Protein AF-0000000086682637 (afdb_homodimer)

Foldseek 3Di:
DPQPLVNVVVVLPPLLNLVLVVVCLVPVVDDLCNSCVVSVHDSVVSVVSVVVCCVSCVDVDDDDDDQVVVVLFPWKKKKFWAFDPPLLVVLVVLLVVDPQWPDWDQDDDRTGIITMGTHNDPVVVVVSVVSRVVGTDMDMDIDPDDPDPDGDDGPDRPPD/DPCPLVNVVVVLPDLLNLVLVVVCLVPVPDDLCNSCVVSVHHSVVSVVSVVVCCVSCVDVDDDDDDQVVVVLFPWKKKKFWAFDPPLLVVLVVLLVVDPQWPDWDQDDDRTGIITMGTHNDPVVVVVSVVSRVVGTDMDMDIDPDDPDDDGDDRPDRPPD

Solvent-accessible surface area (backbone atoms only — not comparable to full-atom values): 17143 Å² total; per-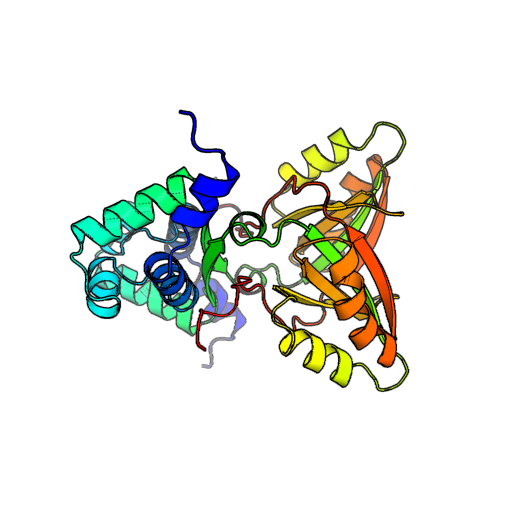residue (Å²): 133,80,68,48,72,64,57,52,45,54,63,60,56,35,72,65,49,47,47,51,49,52,54,30,59,74,34,53,76,64,48,60,62,60,51,10,63,74,72,72,50,51,44,69,57,46,51,51,50,52,50,50,35,39,74,70,45,34,38,71,47,61,37,46,38,60,37,41,47,66,71,56,24,64,34,41,30,44,33,36,31,33,55,40,93,89,23,58,64,57,53,48,52,50,47,61,68,37,68,44,41,26,26,29,32,32,31,43,71,89,39,41,30,42,30,34,37,44,25,63,40,75,74,54,44,51,63,58,47,53,63,49,50,75,40,24,50,75,49,73,21,42,56,74,47,55,78,28,60,82,48,75,61,68,73,79,58,88,88,110,134,80,69,49,72,65,59,50,46,53,64,60,56,34,72,65,47,47,49,50,50,52,54,31,59,75,35,55,75,63,48,60,61,60,51,10,63,74,70,72,50,51,45,71,58,46,50,51,51,51,51,50,36,39,74,70,45,35,38,72,47,62,38,46,38,61,37,42,46,65,69,56,24,64,35,39,29,43,32,37,33,33,55,41,92,91,23,60,66,56,51,48,51,49,49,60,68,37,69,46,41,29,26,29,31,33,31,44,74,88,36,40,30,45,30,35,36,46,26,64,42,76,74,56,43,52,63,59,47,55,63,51,49,75,40,23,50,74,50,75,22,42,55,75,47,57,78,28,60,83,48,75,61,69,71,80,58,89,90,110

Radius of gyration: 20.98 Å; Cα contacts (8 Å, |Δi|>4): 549; chains: 2; bounding box: 58×55×51 Å

InterPro domains:
  IPR000485 AsnC-type HTH domain [PR00033] (13-29)
  IPR000485 AsnC-type HTH domain [PR00033] (29-40)
  IPR000485 AsnC-type HTH domain [PR00033] (40-59)
  IPR000485 AsnC-type HTH domain [PS50956] (13-74)
  IPR001845 HTH ArsR-type DNA-binding domain [SM00418] (11-97)
  IPR011008 Dimeric alpha-beta barrel [SSF54909] (74-148)
  IPR011991 ArsR-like helix-turn-helix domain [cd00090] (12-63)
  IPR019885 Transcription regulator HTH, AsnC-type, conserved site [PS00519] (31-57)
  IPR019887 Transcription regulator AsnC/Lrp, ligand binding domain [PF01037] (77-151)
  IPR019888 Transcription regulator AsnC-like [SM00344] (13-119)
  IPR036388 Winged helix-like DNA-binding domain superfamily [G3DSA:1.10.10.10] (14-63)
  IPR036390 Winged helix DNA-binding domain superfamily [SSF46785] (12-72)

Sequence (320 aa):
MTTSPARFRSDLLDDTNRRILALLAADPRLPVTALARRVGMSAPAVRDRLTRLEEAGVIRGYRLDIDPAALGLPVAAWVRVRPGPGQLGRVAELAAARPEVSECHRISGEDCFLLKVHVAEIAALEGVLDEFLRFGQTVSSFVVSTPVPPRPVLPPLPGAMTTSPARFRSDLLDDTNRRILALLAADPRLPVTALARRVGMSAPAVRDRLTRLEEAGVIRGYRLDIDPAALGLPVAAWVRVRPGPGQLGRVAELAAARPEVSECHRISGEDCFLLKVHVAEIAALEGVLDEFLRFGQTVSSFVVSTPVPPRPVLPPLPGA

Structure (mmCIF, N/CA/C/O backbone):
data_AF-0000000086682637-model_v1
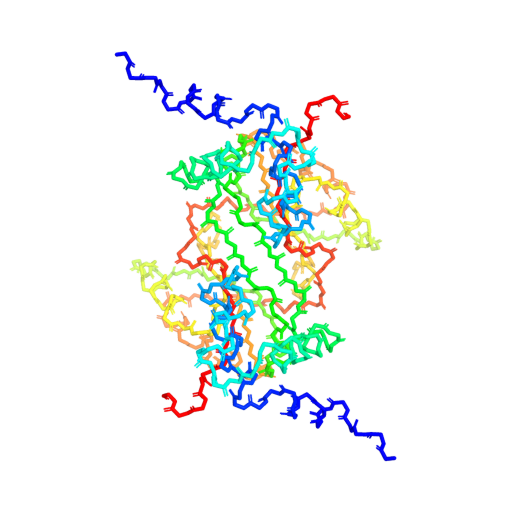#
loop_
_entity.id
_entity.type
_entity.pdbx_description
1 polymer 'AsnC family transcriptional regulator'
#
loop_
_atom_site.group_PDB
_atom_site.id
_atom_site.type_symbol
_atom_site.label_atom_id
_atom_site.label_alt_id
_atom_site.label_comp_id
_atom_site.label_asym_id
_atom_site.label_entity_id
_atom_site.label_seq_id
_atom_site.pdbx_PDB_ins_code
_atom_site.Cartn_x
_atom_site.Cartn_y
_atom_site.Cartn_z
_atom_site.occupancy
_atom_site.B_iso_or_equiv
_atom_site.auth_seq_id
_atom_site.auth_comp_id
_atom_site.auth_asym_id
_atom_site.auth_atom_id
_atom_site.pdbx_PDB_model_num
ATOM 1 N N . MET A 1 1 ? -28.828 -0.748 25.031 1 35 1 MET A N 1
ATOM 2 C CA . MET A 1 1 ? -29.156 -0.996 23.625 1 35 1 MET A CA 1
ATOM 3 C C . MET A 1 1 ? -27.891 -0.976 22.766 1 35 1 MET A C 1
ATOM 5 O O . MET A 1 1 ? -27.375 0.094 22.438 1 35 1 MET A O 1
ATOM 9 N N . THR A 1 2 ? -26.984 -1.881 22.781 1 38.16 2 THR A N 1
ATOM 10 C CA . THR A 1 2 ? -25.656 -2.035 22.172 1 38.16 2 THR A CA 1
ATOM 11 C C . THR A 1 2 ? -25.734 -1.935 20.656 1 38.16 2 THR A C 1
ATOM 13 O O . THR A 1 2 ? -26.391 -2.748 20 1 38.16 2 THR A O 1
ATOM 16 N N . THR A 1 3 ? -25.812 -0.807 20.125 1 46.31 3 THR A N 1
ATOM 17 C CA . THR A 1 3 ? -25.906 -0.612 18.688 1 46.31 3 THR A CA 1
ATOM 18 C C . THR A 1 3 ? -25.031 -1.611 17.938 1 46.31 3 THR A C 1
ATOM 20 O O . THR A 1 3 ? -23.859 -1.767 18.25 1 46.31 3 THR A O 1
ATOM 23 N N . SER A 1 4 ? -25.641 -2.418 17.25 1 50.25 4 SER A N 1
ATOM 24 C CA . SER A 1 4 ? -24.938 -3.465 16.516 1 50.25 4 SER A CA 1
ATOM 25 C C . SER A 1 4 ? -23.75 -2.896 15.742 1 50.25 4 SER A C 1
ATOM 27 O O . SER A 1 4 ? -23.797 -1.769 15.242 1 50.25 4 SER A O 1
ATOM 29 N N . PRO A 1 5 ? -22.641 -3.473 15.977 1 50.56 5 PRO A N 1
ATOM 30 C CA . PRO A 1 5 ? -21.438 -2.99 15.289 1 50.56 5 PRO A CA 1
ATOM 31 C C . PRO A 1 5 ? -21.703 -2.545 13.859 1 50.56 5 PRO A C 1
ATOM 33 O O . PRO A 1 5 ? -21.062 -1.614 13.367 1 50.56 5 PRO A O 1
ATOM 36 N N . ALA A 1 6 ? -22.641 -3.217 13.258 1 52.72 6 ALA A N 1
ATOM 37 C CA . ALA A 1 6 ? -23 -2.885 11.875 1 52.72 6 ALA A CA 1
ATOM 38 C C . ALA A 1 6 ? -23.672 -1.517 11.797 1 52.72 6 ALA A C 1
ATOM 40 O O . ALA A 1 6 ? -23.422 -0.747 10.867 1 52.72 6 ALA A O 1
ATOM 41 N N . ARG A 1 7 ? -24.656 -1.3 12.555 1 48.75 7 ARG A N 1
ATOM 42 C CA . ARG A 1 7 ? -25.375 -0.026 12.57 1 48.75 7 ARG A CA 1
ATOM 43 C C . ARG A 1 7 ? -24.422 1.128 12.883 1 48.75 7 ARG A C 1
ATOM 45 O O . ARG A 1 7 ? -24.562 2.221 12.328 1 48.75 7 ARG A O 1
ATOM 52 N N . PHE A 1 8 ? -23.5 0.92 13.844 1 48 8 PHE A N 1
ATOM 53 C CA . PHE A 1 8 ? -22.516 1.925 14.219 1 48 8 PHE A CA 1
ATOM 54 C C . PHE A 1 8 ? -21.656 2.32 13.016 1 48 8 PHE A C 1
ATOM 56 O O . PHE A 1 8 ? -21.406 3.508 12.789 1 48 8 PHE A O 1
ATOM 63 N N . ARG A 1 9 ? -21.344 1.342 12.188 1 58.38 9 ARG A N 1
ATOM 64 C CA . ARG A 1 9 ? -20.5 1.598 11.023 1 58.38 9 ARG A CA 1
ATOM 65 C C . ARG A 1 9 ? -21.281 2.332 9.938 1 58.38 9 ARG A C 1
ATOM 67 O O . ARG A 1 9 ? -20.734 3.197 9.25 1 58.38 9 ARG A O 1
ATOM 74 N N . SER A 1 10 ? -22.578 2.045 9.922 1 60.09 10 SER A N 1
ATOM 75 C CA . SER A 1 10 ? -23.438 2.746 8.969 1 60.09 10 SER A CA 1
ATOM 76 C C . SER A 1 10 ? -23.594 4.215 9.352 1 60.09 10 SER A C 1
ATOM 78 O O . SER A 1 10 ? -23.562 5.09 8.484 1 60.09 10 SER A O 1
ATOM 80 N N . ASP A 1 11 ? -23.656 4.492 10.656 1 71.94 11 ASP A N 1
ATOM 81 C CA . ASP A 1 11 ? -23.844 5.871 11.102 1 71.94 11 ASP A CA 1
ATOM 82 C C . ASP A 1 11 ? -22.547 6.66 10.977 1 71.94 11 ASP A C 1
ATOM 84 O O . ASP A 1 11 ? -22.562 7.863 10.703 1 71.94 11 ASP A O 1
ATOM 88 N N . LEU A 1 12 ? -21.5 5.938 11.039 1 84.44 12 LEU A N 1
ATOM 89 C CA . LEU A 1 12 ? -20.203 6.582 10.984 1 84.44 12 LEU A CA 1
ATOM 90 C C . LEU A 1 12 ? -19.859 6.996 9.562 1 84.44 12 LEU A C 1
ATOM 92 O O . LEU A 1 12 ? -19.125 7.969 9.352 1 84.44 12 LEU A O 1
ATOM 96 N N . LEU A 1 13 ? -20.516 6.363 8.641 1 89.31 13 LEU A N 1
ATOM 97 C CA . LEU A 1 13 ? -20.203 6.656 7.246 1 89.31 13 LEU A CA 1
ATOM 98 C C . LEU A 1 13 ? -21.344 7.422 6.586 1 89.31 13 LEU A C 1
ATOM 100 O O . LEU A 1 13 ? -21.812 7.039 5.512 1 89.31 13 LEU A O 1
ATOM 104 N N . ASP A 1 14 ? -21.734 8.43 7.352 1 91.25 14 ASP A N 1
ATOM 105 C CA . ASP A 1 14 ? -22.719 9.328 6.742 1 91.25 14 ASP A CA 1
ATOM 106 C C . ASP A 1 14 ? -22.094 10.102 5.582 1 91.25 14 ASP A C 1
ATOM 108 O O . ASP A 1 14 ? -20.922 9.914 5.254 1 91.25 14 ASP A O 1
ATOM 112 N N . ASP A 1 15 ? -22.859 10.93 4.902 1 90.69 15 ASP A N 1
ATOM 113 C CA . ASP A 1 15 ? -22.422 11.641 3.705 1 90.69 15 ASP A CA 1
ATOM 114 C C . ASP A 1 15 ? -21.234 12.539 4 1 90.69 15 ASP A C 1
ATOM 116 O O . ASP A 1 15 ? -20.297 12.625 3.195 1 90.69 15 ASP A O 1
ATOM 120 N N . THR A 1 16 ? -21.281 13.141 5.137 1 93.38 16 THR A N 1
ATOM 121 C CA . THR A 1 16 ? -20.203 14.047 5.508 1 93.38 16 THR A CA 1
ATOM 122 C C . THR A 1 16 ? -18.891 13.281 5.684 1 93.38 16 THR A C 1
ATOM 124 O O . THR A 1 16 ? -17.859 13.672 5.133 1 93.38 16 THR A O 1
ATOM 127 N N . ASN A 1 17 ? -18.953 12.18 6.465 1 94.56 17 ASN A N 1
ATOM 128 C CA . ASN A 1 17 ? -17.75 11.391 6.684 1 94.56 17 ASN A CA 1
ATOM 129 C C . ASN A 1 17 ? -17.219 10.805 5.375 1 94.56 17 ASN A C 1
ATOM 131 O O . ASN A 1 17 ? -16 10.711 5.18 1 94.56 17 ASN A O 1
ATOM 135 N N . ARG A 1 18 ? -18.078 10.469 4.469 1 93.25 18 ARG A N 1
ATOM 136 C CA . ARG A 1 18 ? -17.656 9.992 3.158 1 93.25 18 ARG A CA 1
ATOM 137 C C . ARG A 1 18 ? -16.922 11.086 2.383 1 93.25 18 ARG A C 1
ATOM 139 O O . ARG A 1 18 ? -15.922 10.828 1.717 1 93.25 18 ARG A O 1
ATOM 146 N N . ARG A 1 19 ? -17.484 12.219 2.451 1 93.81 19 ARG A N 1
ATOM 147 C CA . ARG A 1 19 ? -16.844 13.352 1.789 1 93.81 19 ARG A CA 1
ATOM 148 C C . ARG A 1 19 ? -15.484 13.656 2.404 1 93.81 19 ARG A C 1
ATOM 150 O O . ARG A 1 19 ? -14.523 13.914 1.686 1 93.81 19 ARG A O 1
ATOM 157 N N . ILE A 1 20 ? -15.414 13.602 3.719 1 95.56 20 ILE A N 1
ATOM 158 C CA . ILE A 1 20 ? -14.148 13.82 4.422 1 95.56 20 ILE A CA 1
ATOM 159 C C . ILE A 1 20 ? -13.117 12.797 3.959 1 95.56 20 ILE A C 1
ATOM 161 O O . ILE A 1 20 ? -11.977 13.164 3.643 1 95.56 20 ILE A O 1
ATOM 165 N N . LEU A 1 21 ? -13.523 11.547 3.867 1 95.44 21 LEU A N 1
ATOM 166 C CA . LEU A 1 21 ? -12.617 10.484 3.447 1 95.44 21 LEU A CA 1
ATOM 167 C C . LEU A 1 21 ? -12.156 10.695 2.012 1 95.44 21 LEU A C 1
ATOM 169 O O . LEU A 1 21 ? -10.984 10.477 1.694 1 95.44 21 LEU A O 1
ATOM 173 N N . ALA A 1 22 ? -13.07 11.148 1.188 1 94.56 22 ALA A N 1
ATOM 174 C CA . ALA A 1 22 ? -12.727 11.398 -0.208 1 94.56 22 ALA A CA 1
ATOM 175 C C . ALA A 1 22 ? -11.703 12.523 -0.325 1 94.56 22 ALA A C 1
ATOM 177 O O . ALA A 1 22 ? -10.734 12.414 -1.086 1 94.56 22 ALA A O 1
ATOM 178 N N . LEU A 1 23 ? -11.922 13.586 0.407 1 95.75 23 LEU A N 1
ATOM 179 C CA . LEU A 1 23 ? -11.016 14.734 0.39 1 95.75 23 LEU A CA 1
ATOM 180 C C . LEU A 1 23 ? -9.641 14.344 0.919 1 95.75 23 LEU A C 1
ATOM 182 O O . LEU A 1 23 ? -8.617 14.703 0.328 1 95.75 23 LEU A O 1
ATOM 186 N N . LEU A 1 24 ? -9.617 13.523 1.986 1 95.31 24 LEU A N 1
ATOM 187 C CA . LEU A 1 24 ? -8.352 13.094 2.568 1 95.31 24 LEU A CA 1
ATOM 188 C C . LEU A 1 24 ? -7.637 12.102 1.648 1 95.31 24 LEU A C 1
ATOM 190 O O . LEU A 1 24 ? -6.406 12.086 1.585 1 95.31 24 LEU A O 1
ATOM 194 N N . ALA A 1 25 ? -8.406 11.25 1.014 1 94.62 25 ALA A N 1
ATOM 195 C CA . ALA A 1 25 ? -7.812 10.312 0.065 1 94.62 25 ALA A CA 1
ATOM 196 C C . ALA A 1 25 ? -7.09 11.047 -1.058 1 94.62 25 ALA A C 1
ATOM 198 O O . ALA A 1 25 ? -6.031 10.609 -1.514 1 94.62 25 ALA A O 1
ATOM 199 N N . ALA A 1 26 ? -7.66 12.148 -1.417 1 94 26 ALA A N 1
ATOM 200 C CA . ALA A 1 26 ? -7.07 12.961 -2.477 1 94 26 ALA A CA 1
ATOM 201 C C . ALA A 1 26 ? -5.859 13.727 -1.964 1 94 26 ALA A C 1
ATOM 203 O O . ALA A 1 26 ? -4.891 13.938 -2.701 1 94 26 ALA A O 1
ATOM 204 N N . ASP A 1 27 ? -5.914 14.172 -0.717 1 94.31 27 ASP A N 1
ATOM 205 C CA . ASP A 1 27 ? -4.824 14.883 -0.059 1 94.31 27 ASP A CA 1
ATOM 206 C C . ASP A 1 27 ? -4.723 14.5 1.414 1 94.31 27 ASP A C 1
ATOM 208 O O . ASP A 1 27 ? -5.273 15.18 2.281 1 94.31 27 ASP A O 1
ATOM 212 N N . PRO A 1 28 ? -3.861 13.516 1.676 1 95.25 28 PRO A N 1
ATOM 213 C CA . PRO A 1 28 ? -3.789 12.977 3.035 1 95.25 28 PRO A CA 1
ATOM 214 C C . PRO A 1 28 ? -3.18 13.953 4.031 1 95.25 28 PRO A C 1
ATOM 216 O O . PRO A 1 28 ? -3.236 13.727 5.242 1 95.25 28 PRO A O 1
ATOM 219 N N . ARG A 1 29 ? -2.637 15 3.578 1 92 29 ARG A N 1
ATOM 220 C CA . ARG A 1 29 ? -2.027 15.977 4.477 1 92 29 ARG A CA 1
ATOM 221 C C . ARG A 1 29 ? -2.895 17.219 4.594 1 92 29 ARG A C 1
ATOM 223 O O . ARG A 1 29 ? -2.467 18.234 5.164 1 92 29 ARG A O 1
ATOM 230 N N . LEU A 1 30 ? -4.105 17.219 4.059 1 94.19 30 LEU A N 1
ATOM 231 C CA . LEU A 1 30 ? -5.031 18.344 4.164 1 94.19 30 LEU A CA 1
ATOM 232 C C . LEU A 1 30 ? -5.266 18.719 5.621 1 94.19 30 LEU A C 1
ATOM 234 O O . LEU A 1 30 ? -5.629 17.875 6.438 1 94.19 30 LEU A O 1
ATOM 238 N N . PRO A 1 31 ? -4.957 19.984 5.961 1 93.75 31 PRO A N 1
ATOM 239 C CA . PRO A 1 31 ? -5.195 20.391 7.348 1 93.75 31 PRO A CA 1
ATOM 240 C C . PRO A 1 31 ? -6.672 20.328 7.734 1 93.75 31 PRO A C 1
ATOM 242 O O . PRO A 1 31 ? -7.547 20.531 6.887 1 93.75 31 PRO A O 1
ATOM 245 N N . VAL A 1 32 ? -6.895 20.109 8.984 1 95.94 32 VAL A N 1
ATOM 246 C CA . VAL A 1 32 ? -8.25 20.016 9.508 1 95.94 32 VAL A CA 1
ATOM 247 C C . VAL A 1 32 ? -9.031 21.281 9.188 1 95.94 32 VAL A C 1
ATOM 249 O O . VAL A 1 32 ? -10.211 21.219 8.836 1 95.94 32 VAL A O 1
ATOM 252 N N . THR A 1 33 ? -8.352 22.391 9.234 1 96.69 33 THR A N 1
ATOM 253 C CA . THR A 1 33 ? -9.016 23.656 8.969 1 96.69 33 THR A CA 1
ATOM 254 C C . THR A 1 33 ? -9.477 23.734 7.516 1 96.69 33 THR A C 1
ATOM 256 O O . THR A 1 33 ? -10.578 24.203 7.23 1 96.69 33 THR A O 1
ATOM 259 N N . ALA A 1 34 ? -8.672 23.312 6.586 1 96.5 34 ALA A N 1
ATOM 260 C CA . ALA A 1 34 ? -9.047 23.281 5.172 1 96.5 34 ALA A CA 1
ATOM 261 C C . ALA A 1 34 ? -10.164 22.266 4.922 1 96.5 34 ALA A C 1
ATOM 263 O O . ALA A 1 34 ? -11.094 22.547 4.156 1 96.5 34 ALA A O 1
ATOM 264 N N . LEU A 1 35 ? -10.039 21.125 5.52 1 96.75 35 LEU A N 1
ATOM 265 C CA . LEU A 1 35 ? -11.078 20.109 5.43 1 96.75 35 LEU A CA 1
ATOM 266 C C . LEU A 1 35 ? -12.414 20.656 5.914 1 96.75 35 LEU A C 1
ATOM 268 O O . LEU A 1 35 ? -13.438 20.469 5.254 1 96.75 35 LEU A O 1
ATOM 272 N N . ALA A 1 36 ? -12.398 21.312 7.047 1 97.88 36 ALA A N 1
ATOM 273 C CA . ALA A 1 36 ? -13.594 21.891 7.648 1 97.88 36 ALA A CA 1
ATOM 274 C C . ALA A 1 36 ? -14.266 22.891 6.699 1 97.88 36 ALA A C 1
ATOM 276 O O . ALA A 1 36 ? -15.477 22.844 6.504 1 97.88 36 ALA A O 1
ATOM 277 N N . ARG A 1 37 ? -13.5 23.719 6.07 1 97.88 37 ARG A N 1
ATOM 278 C CA . ARG A 1 37 ? -14.016 24.688 5.113 1 97.88 37 ARG A CA 1
ATOM 279 C C . ARG A 1 37 ? -14.695 24 3.936 1 97.88 37 ARG A C 1
ATOM 281 O O . ARG A 1 37 ? -15.773 24.406 3.506 1 97.88 37 ARG A O 1
ATOM 288 N N . ARG A 1 38 ? -14.18 22.969 3.498 1 96.62 38 ARG A N 1
ATOM 289 C CA . ARG A 1 38 ? -14.656 22.281 2.301 1 96.62 38 ARG A CA 1
ATOM 290 C C . ARG A 1 38 ? -15.953 21.531 2.58 1 96.62 38 ARG A C 1
ATOM 292 O O . ARG A 1 38 ? -16.781 21.359 1.683 1 96.62 38 ARG A O 1
ATOM 299 N N . VAL A 1 39 ? -16.094 21.062 3.762 1 96.88 39 VAL A N 1
ATOM 300 C CA . VAL A 1 39 ? -17.297 20.266 4.047 1 96.88 39 VAL A CA 1
ATOM 301 C C . VAL A 1 39 ? -18.328 21.125 4.773 1 96.88 39 VAL A C 1
ATOM 303 O O . VAL A 1 39 ? -19.391 20.641 5.145 1 96.88 39 VAL A O 1
ATOM 306 N N . GLY A 1 40 ? -18.016 22.359 5.109 1 97.38 40 GLY A N 1
ATOM 307 C CA . GLY A 1 40 ? -18.969 23.281 5.715 1 97.38 40 GLY A CA 1
ATOM 308 C C . GLY A 1 40 ? -19.203 23 7.191 1 97.38 40 GLY A C 1
ATOM 309 O O . GLY A 1 40 ? -20.344 23.016 7.66 1 97.38 40 GLY A O 1
ATOM 310 N N . MET A 1 41 ? -18.172 22.75 7.891 1 97.62 41 MET A N 1
ATOM 311 C CA . MET A 1 41 ? -18.234 22.5 9.328 1 97.62 41 MET A CA 1
ATOM 312 C C . MET A 1 41 ? -17.141 23.266 10.062 1 97.62 41 MET A C 1
ATOM 314 O O . MET A 1 41 ? -16.25 23.859 9.43 1 97.62 41 MET A O 1
ATOM 318 N N . SER A 1 42 ? -17.266 23.25 11.422 1 97.88 42 SER A N 1
ATOM 319 C CA . SER A 1 42 ? -16.203 23.828 12.227 1 97.88 42 SER A CA 1
ATOM 320 C C . SER A 1 42 ? -15.016 22.875 12.336 1 97.88 42 SER A C 1
ATOM 322 O O . SER A 1 42 ? -15.18 21.656 12.219 1 97.88 42 SER A O 1
ATOM 324 N N . ALA A 1 43 ? -13.836 23.453 12.578 1 97.94 43 ALA A N 1
ATOM 325 C CA . ALA A 1 43 ? -12.633 22.641 12.727 1 97.94 43 ALA A CA 1
ATOM 326 C C . ALA A 1 43 ? -12.773 21.656 13.891 1 97.94 43 ALA A C 1
ATOM 328 O O . ALA A 1 43 ? -12.445 20.484 13.766 1 97.94 43 ALA A O 1
ATOM 329 N N . PRO A 1 44 ? -13.305 22.078 15.07 1 98.06 44 PRO A N 1
ATOM 330 C CA . PRO A 1 44 ? -13.492 21.125 16.172 1 98.06 44 PRO A CA 1
ATOM 331 C C . PRO A 1 44 ? -14.438 19.984 15.805 1 98.06 44 PRO A C 1
ATOM 333 O O . PRO A 1 44 ? -14.203 18.828 16.188 1 98.06 44 PRO A O 1
ATOM 336 N N . ALA A 1 45 ? -15.461 20.266 15.062 1 97.88 45 ALA A N 1
ATOM 337 C CA . ALA A 1 45 ? -16.422 19.234 14.641 1 97.88 45 ALA A CA 1
ATOM 338 C C . ALA A 1 45 ? -15.75 18.219 13.727 1 97.88 45 ALA A C 1
ATOM 340 O O . ALA A 1 45 ? -15.953 17 13.883 1 97.88 45 ALA A O 1
ATOM 341 N N . VAL A 1 46 ? -15 18.703 12.758 1 97.69 46 VAL A N 1
ATOM 342 C CA . VAL A 1 46 ? -14.297 17.812 11.836 1 97.69 46 VAL A CA 1
ATOM 343 C C . VAL A 1 46 ? -13.266 16.984 12.602 1 97.69 46 VAL A C 1
ATOM 345 O O . VAL A 1 46 ? -13.109 15.789 12.352 1 97.69 46 VAL A O 1
ATOM 348 N N . ARG A 1 47 ? -12.562 17.594 13.523 1 97.25 47 ARG A N 1
ATOM 349 C CA . ARG A 1 47 ? -11.594 16.875 14.336 1 97.25 47 ARG A CA 1
ATOM 350 C C . ARG A 1 47 ? -12.258 15.742 15.102 1 97.25 47 ARG A C 1
ATOM 352 O O . ARG A 1 47 ? -11.703 14.641 15.203 1 97.25 47 ARG A O 1
ATOM 359 N N . ASP A 1 48 ? -13.391 16.031 15.641 1 97.44 48 ASP A N 1
ATOM 360 C CA . ASP A 1 48 ? -14.141 15.016 16.359 1 97.44 48 ASP A CA 1
ATOM 361 C C . ASP A 1 48 ? -14.492 13.844 15.445 1 97.44 48 ASP A C 1
ATOM 363 O O . ASP A 1 48 ? -14.344 12.68 15.82 1 97.44 48 ASP A O 1
ATOM 367 N N . ARG A 1 49 ? -14.938 14.188 14.297 1 96.5 49 ARG A N 1
ATOM 368 C CA . ARG A 1 49 ? -15.305 13.156 13.336 1 96.5 49 ARG A CA 1
ATOM 369 C C . ARG A 1 49 ? -14.094 12.32 12.938 1 96.5 49 ARG A C 1
ATOM 371 O O . ARG A 1 49 ? -14.172 11.094 12.852 1 96.5 49 ARG A O 1
ATOM 378 N N . LEU A 1 50 ? -13.016 12.961 12.695 1 96.5 50 LEU A N 1
ATOM 379 C CA . LEU A 1 50 ? -11.789 12.258 12.344 1 96.5 50 LEU A CA 1
ATOM 380 C C . LEU A 1 50 ? -11.359 11.32 13.469 1 96.5 50 LEU A C 1
ATOM 382 O O . LEU A 1 50 ? -10.984 10.172 13.219 1 96.5 50 LEU A O 1
ATOM 386 N N . THR A 1 51 ? -11.43 11.852 14.688 1 96.88 51 THR A N 1
ATOM 387 C CA . THR A 1 51 ? -11.062 11.047 15.844 1 96.88 51 THR A CA 1
ATOM 388 C C . THR A 1 51 ? -11.938 9.797 15.938 1 96.88 51 THR A C 1
ATOM 390 O O . THR A 1 51 ? -11.438 8.695 16.172 1 96.88 51 THR A O 1
ATOM 393 N N . ARG A 1 52 ? -13.156 9.938 15.711 1 96.12 52 ARG A N 1
ATOM 394 C CA . ARG A 1 52 ? -14.086 8.82 15.766 1 96.12 52 ARG A CA 1
ATOM 395 C C . ARG A 1 52 ? -13.797 7.812 14.656 1 96.12 52 ARG A C 1
ATOM 397 O O . ARG A 1 52 ? -13.883 6.602 14.867 1 96.12 52 ARG A O 1
ATOM 404 N N . LEU A 1 53 ? -13.539 8.352 13.438 1 96.38 53 LEU A N 1
ATOM 405 C CA . LEU A 1 53 ? -13.188 7.488 12.312 1 96.38 53 LEU A CA 1
ATOM 406 C C . LEU A 1 53 ? -11.93 6.691 12.609 1 96.38 53 LEU A C 1
ATOM 408 O O . LEU A 1 53 ? -11.828 5.516 12.25 1 96.38 53 LEU A O 1
ATOM 412 N N . GLU A 1 54 ? -10.961 7.301 13.266 1 96.06 54 GLU A N 1
ATOM 413 C CA . GLU A 1 54 ? -9.719 6.637 13.641 1 96.06 54 GLU A CA 1
ATOM 414 C C . GLU A 1 54 ? -9.945 5.609 14.742 1 96.06 54 GLU A C 1
ATOM 416 O O . GLU A 1 54 ? -9.469 4.477 14.656 1 96.06 54 GLU A O 1
ATOM 421 N N . GLU A 1 55 ? -10.711 5.957 15.734 1 95.88 55 GLU A N 1
ATOM 422 C CA . GLU A 1 55 ? -10.984 5.074 16.875 1 95.88 55 GLU A CA 1
ATOM 423 C C . GLU A 1 55 ? -11.789 3.854 16.438 1 95.88 55 GLU A C 1
ATOM 425 O O . GLU A 1 55 ? -11.617 2.76 16.969 1 95.88 55 GLU A O 1
ATOM 430 N N . ALA A 1 56 ? -12.641 4.086 15.469 1 95.06 56 ALA A N 1
ATOM 431 C CA . ALA A 1 56 ? -13.484 3.004 14.953 1 95.06 56 ALA A CA 1
ATOM 432 C C . ALA A 1 56 ? -12.703 2.115 13.992 1 95.06 56 ALA A C 1
ATOM 434 O O . ALA A 1 56 ? -13.211 1.087 13.539 1 95.06 56 ALA A O 1
ATOM 435 N N . GLY A 1 57 ? -11.516 2.537 13.578 1 94.62 57 GLY A N 1
ATOM 436 C CA . GLY A 1 57 ? -10.672 1.738 12.703 1 94.62 57 GLY A CA 1
ATOM 437 C C . GLY A 1 57 ? -10.961 1.953 11.234 1 94.62 57 GLY A C 1
ATOM 438 O O . GLY A 1 57 ? -10.445 1.229 10.375 1 94.62 57 GLY A O 1
ATOM 439 N N . VAL A 1 58 ? -11.891 2.883 10.914 1 95.12 58 VAL A N 1
ATOM 440 C CA . VAL A 1 58 ? -12.133 3.223 9.516 1 95.12 58 VAL A CA 1
ATOM 441 C C . VAL A 1 58 ? -10.859 3.789 8.891 1 95.12 58 VAL A C 1
ATOM 443 O O . VAL A 1 58 ? -10.422 3.338 7.828 1 95.12 58 VAL A O 1
ATOM 446 N N . ILE A 1 59 ? -10.359 4.801 9.547 1 95.44 59 ILE A N 1
ATOM 447 C CA . ILE A 1 59 ? -9.031 5.293 9.203 1 95.44 59 ILE A CA 1
ATOM 448 C C . ILE A 1 59 ? -7.98 4.543 10.016 1 95.44 59 ILE A C 1
ATOM 450 O O . ILE A 1 59 ? -7.926 4.672 11.242 1 95.44 59 ILE A O 1
ATOM 454 N N . ARG A 1 60 ? -7.16 3.797 9.398 1 95.25 60 ARG A N 1
ATOM 455 C CA . ARG A 1 60 ? -6.133 3.012 10.07 1 95.25 60 ARG A CA 1
ATOM 456 C C . ARG A 1 60 ? -4.859 3.83 10.266 1 95.25 60 ARG A C 1
ATOM 458 O O . ARG A 1 60 ? -4.004 3.477 11.078 1 95.25 60 ARG A O 1
ATOM 465 N N . GLY A 1 61 ? -4.789 4.93 9.398 1 94.69 61 GLY A N 1
ATOM 466 C CA . GLY A 1 61 ? -3.643 5.82 9.5 1 94.69 61 GLY A CA 1
ATOM 467 C C . GLY A 1 61 ? -3.254 6.453 8.18 1 94.69 61 GLY A C 1
ATOM 468 O O . GLY A 1 61 ? -4.09 6.59 7.281 1 94.69 61 GLY A O 1
ATOM 469 N N . TYR A 1 62 ? -2.035 6.93 8.203 1 94.81 62 TYR A N 1
ATOM 470 C CA . TYR A 1 62 ? -1.422 7.562 7.043 1 94.81 62 TYR A CA 1
ATOM 471 C C . TYR A 1 62 ? -0.07 6.934 6.73 1 94.81 62 TYR A C 1
ATOM 473 O O . TYR A 1 62 ? 0.62 6.449 7.629 1 94.81 62 TYR A O 1
ATOM 481 N N . ARG A 1 63 ? 0.221 6.98 5.465 1 94.5 63 ARG A N 1
ATOM 482 C CA . ARG A 1 63 ? 1.472 6.348 5.059 1 94.5 63 ARG A CA 1
ATOM 483 C C . ARG A 1 63 ? 2.293 7.273 4.172 1 94.5 63 ARG A C 1
ATOM 485 O O . ARG A 1 63 ? 1.737 8.047 3.389 1 94.5 63 ARG A O 1
ATOM 492 N N . LEU A 1 64 ? 3.592 7.215 4.383 1 95.5 64 LEU A N 1
ATOM 493 C CA . LEU A 1 64 ? 4.535 7.859 3.475 1 95.5 64 LEU A CA 1
ATOM 494 C C . LEU A 1 64 ? 4.891 6.938 2.314 1 95.5 64 LEU A C 1
ATOM 496 O O . LEU A 1 64 ? 5.203 5.762 2.523 1 95.5 64 LEU A O 1
ATOM 500 N N . ASP A 1 65 ? 4.691 7.43 1.129 1 95.19 65 ASP A N 1
ATOM 501 C CA . ASP A 1 65 ? 5.066 6.676 -0.065 1 95.19 65 ASP A CA 1
ATOM 502 C C . ASP A 1 65 ? 6.441 7.105 -0.575 1 95.19 65 ASP A C 1
ATOM 504 O O . ASP A 1 65 ? 6.582 8.172 -1.175 1 95.19 65 ASP A O 1
ATOM 508 N N . ILE A 1 66 ? 7.426 6.246 -0.328 1 95.31 66 ILE A N 1
ATOM 509 C CA . ILE A 1 66 ? 8.805 6.496 -0.744 1 95.31 66 ILE A CA 1
ATOM 510 C C . ILE A 1 66 ? 9.172 5.551 -1.885 1 95.31 66 ILE A C 1
ATOM 512 O O . ILE A 1 66 ? 8.805 4.375 -1.87 1 95.31 66 ILE A O 1
ATOM 516 N N . ASP A 1 67 ? 9.914 6.082 -2.795 1 94.44 67 ASP A N 1
ATOM 517 C CA . ASP A 1 67 ? 10.422 5.242 -3.875 1 94.44 67 ASP A CA 1
ATOM 518 C C . ASP A 1 67 ? 11.617 4.406 -3.41 1 94.44 67 ASP A C 1
ATOM 520 O O . ASP A 1 67 ? 12.711 4.938 -3.201 1 94.44 67 ASP A O 1
ATOM 524 N N . PRO A 1 68 ? 11.391 3.109 -3.307 1 93.94 68 PRO A N 1
ATOM 525 C CA . PRO A 1 68 ? 12.516 2.285 -2.852 1 93.94 68 PRO A CA 1
ATOM 526 C C . PRO A 1 68 ? 13.75 2.434 -3.738 1 93.94 68 PRO A C 1
ATOM 528 O O . PRO A 1 68 ? 14.883 2.357 -3.246 1 93.94 68 PRO A O 1
ATOM 531 N N . ALA A 1 69 ? 13.555 2.637 -4.988 1 93.31 69 ALA A N 1
ATOM 532 C CA . ALA A 1 69 ? 14.688 2.783 -5.902 1 93.31 69 ALA A CA 1
ATOM 533 C C . ALA A 1 69 ? 15.547 3.98 -5.523 1 93.31 69 ALA A C 1
ATOM 535 O O . ALA A 1 69 ? 16.781 3.926 -5.625 1 93.31 69 ALA A O 1
ATOM 536 N N . ALA A 1 70 ? 14.922 5.008 -5.094 1 91.62 70 ALA A N 1
ATOM 537 C CA . ALA A 1 70 ? 15.641 6.215 -4.68 1 91.62 70 ALA A CA 1
ATOM 538 C C . ALA A 1 70 ? 16.469 5.953 -3.428 1 91.62 70 ALA A C 1
ATOM 540 O O . ALA A 1 70 ? 17.406 6.707 -3.121 1 91.62 70 ALA A O 1
ATOM 541 N N . LEU A 1 71 ? 16.125 4.898 -2.729 1 90.62 71 LEU A N 1
ATOM 542 C CA . LEU A 1 71 ? 16.859 4.555 -1.513 1 90.62 71 LEU A CA 1
ATOM 543 C C . LEU A 1 71 ? 17.859 3.43 -1.773 1 90.62 71 LEU A C 1
ATOM 545 O O . LEU A 1 71 ? 18.375 2.83 -0.833 1 90.62 71 LEU A O 1
ATOM 549 N N . GLY A 1 72 ? 18.031 3.1 -2.984 1 90.5 72 GLY A N 1
ATOM 550 C CA . GLY A 1 72 ? 19.016 2.098 -3.344 1 90.5 72 GLY A CA 1
ATOM 551 C C . GLY A 1 72 ? 18.453 0.696 -3.428 1 90.5 72 GLY A C 1
ATOM 552 O O . GLY A 1 72 ? 19.188 -0.287 -3.389 1 90.5 72 GLY A O 1
ATOM 553 N N . LEU A 1 73 ? 17.125 0.616 -3.488 1 94.38 73 LEU A N 1
ATOM 554 C CA . LEU A 1 73 ? 16.453 -0.674 -3.588 1 94.38 73 LEU A CA 1
ATOM 555 C C . LEU A 1 73 ? 15.562 -0.728 -4.824 1 94.38 73 LEU A C 1
ATOM 557 O O . LEU A 1 73 ? 14.344 -0.839 -4.707 1 94.38 73 LEU A O 1
ATOM 561 N N . PRO A 1 74 ? 16.125 -0.736 -5.98 1 95.44 74 PRO A N 1
ATOM 562 C CA . PRO A 1 74 ? 15.367 -0.606 -7.223 1 95.44 74 PRO A CA 1
ATOM 563 C C . PRO A 1 74 ? 14.68 -1.908 -7.633 1 95.44 74 PRO A C 1
ATOM 565 O O . PRO A 1 74 ? 13.797 -1.901 -8.492 1 95.44 74 PRO A O 1
ATOM 568 N N . VAL A 1 75 ? 15.117 -3.016 -7.051 1 96.88 75 VAL A N 1
ATOM 569 C CA . VAL A 1 75 ? 14.562 -4.305 -7.453 1 96.88 75 VAL A CA 1
ATOM 570 C C . VAL A 1 75 ? 13.43 -4.691 -6.504 1 96.88 75 VAL A C 1
ATOM 572 O O . VAL A 1 75 ? 13.625 -4.758 -5.289 1 96.88 75 VAL A O 1
ATOM 575 N N . ALA A 1 76 ? 12.297 -4.906 -7.074 1 98.12 76 ALA A N 1
ATOM 576 C CA . ALA A 1 76 ? 11.141 -5.363 -6.305 1 98.12 76 ALA A CA 1
ATOM 577 C C . ALA A 1 76 ? 10.602 -6.684 -6.852 1 98.12 76 ALA A C 1
ATOM 579 O O . ALA A 1 76 ? 10.578 -6.891 -8.07 1 98.12 76 ALA A O 1
ATOM 580 N N . ALA A 1 77 ? 10.156 -7.547 -5.953 1 98.56 77 ALA A N 1
ATOM 581 C CA . ALA A 1 77 ? 9.57 -8.828 -6.348 1 98.56 77 ALA A CA 1
ATOM 582 C C . ALA A 1 77 ? 8.398 -9.195 -5.445 1 98.56 77 ALA A C 1
ATOM 584 O O . ALA A 1 77 ? 8.414 -8.914 -4.246 1 98.56 77 ALA A O 1
ATOM 585 N N . TRP A 1 78 ? 7.395 -9.766 -6.039 1 98.62 78 TRP A N 1
ATOM 586 C CA . TRP A 1 78 ? 6.387 -10.508 -5.297 1 98.62 78 TRP A CA 1
ATOM 587 C C . TRP A 1 78 ? 6.781 -11.977 -5.172 1 98.62 78 TRP A C 1
ATOM 589 O O . TRP A 1 78 ? 7.094 -12.633 -6.172 1 98.62 78 TRP A O 1
ATOM 599 N N . VAL A 1 79 ? 6.754 -12.461 -3.938 1 98.56 79 VAL A N 1
ATOM 600 C CA . VAL A 1 79 ? 7.203 -13.82 -3.656 1 98.56 79 VAL A CA 1
ATOM 601 C C . VAL A 1 79 ? 6.059 -14.625 -3.049 1 98.56 79 VAL A C 1
ATOM 603 O O . VAL A 1 79 ? 5.496 -14.242 -2.02 1 98.56 79 VAL A O 1
ATOM 606 N N . ARG A 1 80 ? 5.68 -15.641 -3.707 1 98.38 80 ARG A N 1
ATOM 607 C CA . ARG A 1 80 ? 4.758 -16.625 -3.133 1 98.38 80 ARG A CA 1
ATOM 608 C C . ARG A 1 80 ? 5.512 -17.672 -2.322 1 98.38 80 ARG A C 1
ATOM 610 O O . ARG A 1 80 ? 6.527 -18.203 -2.775 1 98.38 80 ARG A O 1
ATOM 617 N N . VAL A 1 81 ? 5.043 -17.938 -1.138 1 98.56 81 VAL A N 1
ATOM 618 C CA . VAL A 1 81 ? 5.684 -18.891 -0.249 1 98.56 81 VAL A CA 1
ATOM 619 C C . VAL A 1 81 ? 4.688 -19.984 0.141 1 98.56 81 VAL A C 1
ATOM 621 O O . VAL A 1 81 ? 3.592 -19.688 0.623 1 98.56 81 VAL A O 1
ATOM 624 N N . ARG A 1 82 ? 5.012 -21.156 -0.117 1 98.38 82 ARG A N 1
ATOM 625 C CA . ARG A 1 82 ? 4.273 -22.328 0.343 1 98.38 82 ARG A CA 1
ATOM 626 C C . ARG A 1 82 ? 5.012 -23.031 1.483 1 98.38 82 ARG A C 1
ATOM 628 O O . ARG A 1 82 ? 5.949 -23.781 1.25 1 98.38 82 ARG A O 1
ATOM 635 N N . PRO A 1 83 ? 4.555 -22.781 2.67 1 98.06 83 PRO A N 1
ATOM 636 C CA . PRO A 1 83 ? 5.262 -23.344 3.824 1 98.06 83 PRO A CA 1
ATOM 637 C C . PRO A 1 83 ? 5.156 -24.875 3.895 1 98.06 83 PRO A C 1
ATOM 639 O O . PRO A 1 83 ? 4.168 -25.453 3.436 1 98.06 83 PRO A O 1
ATOM 642 N N . GLY A 1 84 ? 6.191 -25.453 4.457 1 96.88 84 GLY A N 1
ATOM 643 C CA . GLY A 1 84 ? 6.059 -26.844 4.867 1 96.88 84 GLY A CA 1
ATOM 644 C C . GLY A 1 84 ? 5.109 -27.031 6.035 1 96.88 84 GLY A C 1
ATOM 645 O O . GLY A 1 84 ? 4.602 -26.062 6.59 1 96.88 84 GLY A O 1
ATOM 646 N N . PRO A 1 85 ? 4.836 -28.312 6.328 1 96 85 PRO A N 1
ATOM 647 C CA . PRO A 1 85 ? 3.932 -28.578 7.449 1 96 85 PRO A CA 1
ATOM 648 C C . PRO A 1 85 ? 4.371 -27.891 8.742 1 96 85 PRO A C 1
ATOM 650 O O . PRO A 1 85 ? 5.531 -28 9.141 1 96 85 PRO A O 1
ATOM 653 N N . GLY A 1 86 ? 3.473 -27.125 9.336 1 96.56 86 GLY A N 1
ATOM 654 C CA . GLY A 1 86 ? 3.703 -26.516 10.633 1 96.56 86 GLY A CA 1
ATOM 655 C C . GLY A 1 86 ? 4.578 -25.281 10.555 1 96.56 86 GLY A C 1
ATOM 656 O O . GLY A 1 86 ? 4.969 -24.719 11.586 1 96.56 86 GLY A O 1
ATOM 657 N N . GLN A 1 87 ? 4.867 -24.797 9.328 1 97.62 87 GLN A N 1
ATOM 658 C CA . GLN A 1 87 ? 5.867 -23.734 9.203 1 97.62 87 GLN A CA 1
ATOM 659 C C . GLN A 1 87 ? 5.207 -22.375 8.969 1 97.62 87 GLN A C 1
ATOM 661 O O . GLN A 1 87 ? 5.895 -21.375 8.742 1 97.62 87 GLN A O 1
ATOM 666 N N . LEU A 1 88 ? 3.91 -22.297 9.062 1 97.12 88 LEU A N 1
ATOM 667 C CA . LEU A 1 88 ? 3.174 -21.062 8.789 1 97.12 88 LEU A CA 1
ATOM 668 C C . LEU A 1 88 ? 3.646 -19.938 9.695 1 97.12 88 LEU A C 1
ATOM 670 O O . LEU A 1 88 ? 3.961 -18.844 9.219 1 97.12 88 LEU A O 1
ATOM 674 N N . GLY A 1 89 ? 3.688 -20.219 10.938 1 98 89 GLY A N 1
ATOM 675 C CA . GLY A 1 89 ? 4.09 -19.219 11.906 1 98 89 GLY A CA 1
ATOM 676 C C . GLY A 1 89 ? 5.496 -18.703 11.68 1 98 89 GLY A C 1
ATOM 677 O O . GLY A 1 89 ? 5.754 -17.5 11.82 1 98 89 GLY A O 1
ATOM 678 N N . ARG A 1 90 ? 6.414 -19.562 11.328 1 98.12 90 ARG A N 1
ATOM 679 C CA . ARG A 1 90 ? 7.809 -19.188 11.117 1 98.12 90 ARG A CA 1
ATOM 680 C C . ARG A 1 90 ? 7.949 -18.297 9.898 1 98.12 90 ARG A C 1
ATOM 682 O O . ARG A 1 90 ? 8.742 -17.344 9.906 1 98.12 90 ARG A O 1
ATOM 689 N N . VAL A 1 91 ? 7.188 -18.562 8.898 1 98.5 91 VAL A N 1
ATOM 690 C CA . VAL A 1 91 ? 7.223 -17.75 7.691 1 98.5 91 VAL A CA 1
ATOM 691 C C . VAL A 1 91 ? 6.734 -16.328 8.008 1 98.5 91 VAL A C 1
ATOM 693 O O . VAL A 1 91 ? 7.367 -15.344 7.621 1 98.5 91 VAL A O 1
ATOM 696 N N . ALA A 1 92 ? 5.633 -16.281 8.734 1 98.56 92 ALA A N 1
ATOM 697 C CA . ALA A 1 92 ? 5.066 -14.984 9.102 1 98.56 92 ALA A CA 1
ATOM 698 C C . ALA A 1 92 ? 6.031 -14.188 9.969 1 98.56 92 ALA A C 1
ATOM 700 O O . ALA A 1 92 ? 6.219 -12.984 9.773 1 98.56 92 ALA A O 1
ATOM 701 N N . GLU A 1 93 ? 6.641 -14.844 10.914 1 98.5 93 GLU A N 1
ATOM 702 C CA . GLU A 1 93 ? 7.59 -14.203 11.82 1 98.5 93 GLU A CA 1
ATOM 703 C C . GLU A 1 93 ? 8.812 -13.688 11.062 1 98.5 93 GLU A C 1
ATOM 705 O O . GLU A 1 93 ? 9.266 -12.57 11.305 1 98.5 93 GLU A O 1
ATOM 710 N N . LEU A 1 94 ? 9.32 -14.508 10.203 1 98.44 94 LEU A N 1
ATOM 711 C CA . LEU A 1 94 ? 10.477 -14.117 9.398 1 98.44 94 LEU A CA 1
ATOM 712 C C . LEU A 1 94 ? 10.141 -12.922 8.516 1 98.44 94 LEU A C 1
ATOM 714 O O . LEU A 1 94 ? 10.938 -11.984 8.398 1 98.44 94 LEU A O 1
ATOM 718 N N . ALA A 1 95 ? 8.977 -12.953 7.879 1 98.5 95 ALA A N 1
ATOM 719 C CA . ALA A 1 95 ? 8.547 -11.836 7.039 1 98.5 95 ALA A CA 1
ATOM 720 C C . ALA A 1 95 ? 8.516 -10.531 7.832 1 98.5 95 ALA A C 1
ATOM 722 O O . ALA A 1 95 ? 8.969 -9.492 7.348 1 98.5 95 ALA A O 1
ATOM 723 N N . ALA A 1 96 ? 8.008 -10.633 9.047 1 97.75 96 ALA A N 1
ATOM 724 C CA . ALA A 1 96 ? 7.902 -9.461 9.906 1 97.75 96 ALA A CA 1
ATOM 725 C C . ALA A 1 96 ? 9.281 -8.969 10.336 1 97.75 96 ALA A C 1
ATOM 727 O O . ALA A 1 96 ? 9.484 -7.766 10.531 1 97.75 96 ALA A O 1
ATOM 728 N N . ALA A 1 97 ? 10.219 -9.812 10.414 1 96.44 97 ALA A N 1
ATOM 729 C CA . ALA A 1 97 ? 11.539 -9.5 10.945 1 96.44 97 ALA A CA 1
ATOM 730 C C . ALA A 1 97 ? 12.445 -8.922 9.852 1 96.44 97 ALA A C 1
ATOM 732 O O . ALA A 1 97 ? 13.414 -8.227 10.148 1 96.44 97 ALA A O 1
ATOM 733 N N . ARG A 1 98 ? 12.211 -9.227 8.633 1 95.31 98 ARG A N 1
ATOM 734 C CA . ARG A 1 98 ? 13.094 -8.828 7.551 1 95.31 98 ARG A CA 1
ATOM 735 C C . ARG A 1 98 ? 12.719 -7.457 7.004 1 95.31 98 ARG A C 1
ATOM 737 O O . ARG A 1 98 ? 11.625 -7.281 6.461 1 95.31 98 ARG A O 1
ATOM 744 N N . PRO A 1 99 ? 13.594 -6.473 7.07 1 92.44 99 PRO A N 1
ATOM 745 C CA . PRO A 1 99 ? 13.273 -5.117 6.617 1 92.44 99 PRO A CA 1
ATOM 746 C C . PRO A 1 99 ? 13.055 -5.031 5.109 1 92.44 99 PRO A C 1
ATOM 748 O O . PRO A 1 99 ? 12.422 -4.09 4.625 1 92.44 99 PRO A O 1
ATOM 751 N N . GLU A 1 100 ? 13.562 -6.008 4.398 1 95.12 100 GLU A N 1
ATOM 752 C CA . GLU A 1 100 ? 13.398 -6.039 2.947 1 95.12 100 GLU A CA 1
ATOM 753 C C . GLU A 1 100 ? 11.945 -6.32 2.564 1 95.12 100 GLU A C 1
ATOM 755 O O . GLU A 1 100 ? 11.547 -6.078 1.426 1 95.12 100 GLU A O 1
ATOM 760 N N . VAL A 1 101 ? 11.219 -6.93 3.506 1 97.44 101 VAL A N 1
ATOM 761 C CA . VAL A 1 101 ? 9.82 -7.273 3.248 1 97.44 101 VAL A CA 1
ATOM 762 C C . VAL A 1 101 ? 8.93 -6.07 3.549 1 97.44 101 VAL A C 1
ATOM 764 O O . VAL A 1 101 ? 8.828 -5.633 4.699 1 97.44 101 VAL A O 1
ATOM 767 N N . SER A 1 102 ? 8.273 -5.621 2.51 1 97.06 102 SER A N 1
ATOM 768 C CA . SER A 1 102 ? 7.445 -4.43 2.689 1 97.06 102 SER A CA 1
ATOM 769 C C . SER A 1 102 ? 5.984 -4.805 2.922 1 97.06 102 SER A C 1
ATOM 771 O O . SER A 1 102 ? 5.188 -3.973 3.363 1 97.06 102 SER A O 1
ATOM 773 N N . GLU A 1 103 ? 5.629 -6.031 2.6 1 98.06 103 GLU A N 1
ATOM 774 C CA . GLU A 1 103 ? 4.273 -6.547 2.795 1 98.06 103 GLU A CA 1
ATOM 775 C C . GLU A 1 103 ? 4.262 -8.07 2.824 1 98.06 103 GLU A C 1
ATOM 777 O O . GLU A 1 103 ? 5.039 -8.719 2.117 1 98.06 103 GLU A O 1
ATOM 782 N N . CYS A 1 104 ? 3.342 -8.547 3.635 1 98.75 104 CYS A N 1
ATOM 783 C CA . CYS A 1 104 ? 3.115 -9.984 3.691 1 98.75 104 CYS A CA 1
ATOM 784 C C . CYS A 1 104 ? 1.64 -10.297 3.916 1 98.75 104 CYS A C 1
ATOM 786 O O . CYS A 1 104 ? 1.023 -9.773 4.844 1 98.75 104 CYS A O 1
ATOM 788 N N . HIS A 1 105 ? 1.112 -11.102 3.074 1 98.75 105 HIS A N 1
ATOM 789 C CA . HIS A 1 105 ? -0.278 -11.531 3.164 1 98.75 105 HIS A CA 1
ATOM 790 C C . HIS A 1 105 ? -0.379 -13.047 3.271 1 98.75 105 HIS A C 1
ATOM 792 O O . HIS A 1 105 ? 0.287 -13.773 2.529 1 98.75 105 HIS A O 1
ATOM 798 N N . ARG A 1 106 ? -1.166 -13.461 4.23 1 98.69 106 ARG A N 1
ATOM 799 C CA . ARG A 1 106 ? -1.646 -14.836 4.164 1 98.69 106 ARG A CA 1
ATOM 800 C C . ARG A 1 106 ? -2.824 -14.961 3.203 1 98.69 106 ARG A C 1
ATOM 802 O O . ARG A 1 106 ? -3.785 -14.195 3.293 1 98.69 106 ARG A O 1
ATOM 809 N N . ILE A 1 107 ? -2.715 -15.898 2.326 1 98.44 107 ILE A N 1
ATOM 810 C CA . ILE A 1 107 ? -3.746 -15.992 1.297 1 98.44 107 ILE A CA 1
ATOM 811 C C . ILE A 1 107 ? -4.223 -17.438 1.178 1 98.44 107 ILE A C 1
ATOM 813 O O . ILE A 1 107 ? -3.535 -18.359 1.616 1 98.44 107 ILE A O 1
ATOM 817 N N . SER A 1 108 ? -5.391 -17.594 0.577 1 97.38 108 SER A N 1
ATOM 818 C CA . SER A 1 108 ? -5.93 -18.906 0.281 1 97.38 108 SER A CA 1
ATOM 819 C C . SER A 1 108 ? -5.297 -19.5 -0.974 1 97.38 108 SER A C 1
ATOM 821 O O . SER A 1 108 ? -4.543 -18.828 -1.672 1 97.38 108 SER A O 1
ATOM 823 N N . GLY A 1 109 ? -5.551 -20.781 -1.148 1 94.06 109 GLY A N 1
ATOM 824 C CA . GLY A 1 109 ? -5.098 -21.422 -2.369 1 94.06 109 GLY A CA 1
ATOM 825 C C . GLY A 1 109 ? -3.828 -22.234 -2.184 1 94.06 109 GLY A C 1
ATOM 826 O O . GLY A 1 109 ? -3.521 -22.672 -1.071 1 94.06 109 GLY A O 1
ATOM 827 N N . GLU A 1 110 ? -3.139 -22.359 -3.287 1 89.88 110 GLU A N 1
ATOM 828 C CA . GLU A 1 110 ? -1.973 -23.25 -3.287 1 89.88 110 GLU A CA 1
ATOM 829 C C . GLU A 1 110 ? -0.811 -22.625 -2.52 1 89.88 110 GLU A C 1
ATOM 831 O O . GLU A 1 110 ? -0.026 -23.328 -1.888 1 89.88 110 GLU A O 1
ATOM 836 N N . ASP A 1 111 ? -0.837 -21.359 -2.635 1 93.19 111 ASP A N 1
ATOM 837 C CA . ASP A 1 111 ? 0.18 -20.656 -1.854 1 93.19 111 ASP A CA 1
ATOM 838 C C . ASP A 1 111 ? -0.385 -20.172 -0.519 1 93.19 111 ASP A C 1
ATOM 840 O O . ASP A 1 111 ? -1.595 -19.984 -0.386 1 93.19 111 ASP A O 1
ATOM 844 N N . CYS A 1 112 ? 0.297 -19.953 0.404 1 97.31 112 CYS A N 1
ATOM 845 C CA . CYS A 1 112 ? -0.145 -19.531 1.729 1 97.31 112 CYS A CA 1
ATOM 846 C C . CYS A 1 112 ? 0.268 -18.094 2.012 1 97.31 112 CYS A C 1
ATOM 848 O O . CYS A 1 112 ? -0.408 -17.391 2.762 1 97.31 112 CYS A O 1
ATOM 850 N N . PHE A 1 113 ? 1.396 -17.703 1.356 1 98.75 113 PHE A N 1
ATOM 851 C CA . PHE A 1 113 ? 1.849 -16.344 1.614 1 98.75 113 PHE A CA 1
ATOM 852 C C . PHE A 1 113 ? 2.209 -15.641 0.313 1 98.75 113 PHE A C 1
ATOM 854 O O . PHE A 1 113 ? 2.701 -16.266 -0.625 1 98.75 113 PHE A O 1
ATOM 861 N N . LEU A 1 114 ? 1.975 -14.422 0.27 1 98.75 114 LEU A N 1
ATOM 862 C CA . LEU A 1 114 ? 2.441 -13.484 -0.742 1 98.75 114 LEU A CA 1
ATOM 863 C C . LEU A 1 114 ? 3.211 -12.328 -0.101 1 98.75 114 LEU A C 1
ATOM 865 O O . LEU A 1 114 ? 2.666 -11.602 0.734 1 98.75 114 LEU A O 1
ATOM 869 N N . LEU A 1 115 ? 4.484 -12.164 -0.448 1 98.69 115 LEU A N 1
ATOM 870 C CA . LEU A 1 115 ? 5.363 -11.133 0.097 1 98.69 115 LEU A CA 1
ATOM 871 C C . LEU A 1 115 ? 5.789 -10.148 -0.989 1 98.69 115 LEU A C 1
ATOM 873 O O . LEU A 1 115 ? 6.09 -10.555 -2.115 1 98.69 115 LEU A O 1
ATOM 877 N N . LYS A 1 116 ? 5.887 -8.984 -0.646 1 98.69 116 LYS A N 1
ATOM 878 C CA . LYS A 1 116 ? 6.602 -8.016 -1.468 1 98.69 116 LYS A CA 1
ATOM 879 C C . LYS A 1 116 ? 7.988 -7.727 -0.897 1 98.69 116 LYS A C 1
ATOM 881 O O . LYS A 1 116 ? 8.125 -7.418 0.288 1 98.69 116 LYS A O 1
ATOM 886 N N . VAL A 1 117 ? 9.008 -7.812 -1.718 1 98.38 117 VAL A N 1
ATOM 887 C CA . VAL A 1 117 ? 10.391 -7.703 -1.273 1 98.38 117 VAL A CA 1
ATOM 888 C C . VAL A 1 117 ? 11.125 -6.668 -2.125 1 98.38 117 VAL A C 1
ATOM 890 O O . VAL A 1 117 ? 10.953 -6.621 -3.344 1 98.38 117 VAL A O 1
ATOM 893 N N . HIS A 1 118 ? 11.961 -5.898 -1.518 1 97.69 118 HIS A N 1
ATOM 894 C CA . HIS A 1 118 ? 12.805 -4.918 -2.193 1 97.69 118 HIS A CA 1
ATOM 895 C C . HIS A 1 118 ? 14.273 -5.156 -1.884 1 97.69 118 HIS A C 1
ATOM 897 O O . HIS A 1 118 ? 14.656 -5.312 -0.72 1 97.69 118 HIS A O 1
ATOM 903 N N . VAL A 1 119 ? 15.07 -5.164 -2.922 1 96.38 119 VAL A N 1
ATOM 904 C CA . VAL A 1 119 ? 16.5 -5.379 -2.748 1 96.38 119 VAL A CA 1
ATOM 905 C C . VAL A 1 119 ? 17.281 -4.477 -3.697 1 96.38 119 VAL A C 1
ATOM 9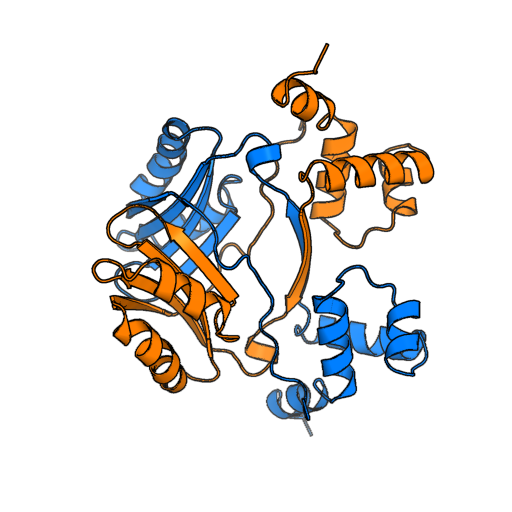07 O O . VAL A 1 119 ? 16.703 -3.85 -4.586 1 96.38 119 VAL A O 1
ATOM 910 N N . ALA A 1 120 ? 18.594 -4.414 -3.5 1 95 120 ALA A N 1
ATOM 911 C CA . ALA A 1 120 ? 19.453 -3.506 -4.258 1 95 120 ALA A CA 1
ATOM 912 C C . ALA A 1 120 ? 19.703 -4.043 -5.66 1 95 120 ALA A C 1
ATOM 914 O O . ALA A 1 120 ? 19.875 -3.268 -6.609 1 95 120 ALA A O 1
ATOM 915 N N . GLU A 1 121 ? 19.812 -5.312 -5.766 1 95.94 121 GLU A N 1
ATOM 916 C CA . GLU A 1 121 ? 20.062 -6.027 -7.016 1 95.94 121 GLU A CA 1
ATOM 917 C C . GLU A 1 121 ? 19.453 -7.426 -6.984 1 95.94 121 GLU A C 1
ATOM 919 O O . GLU A 1 121 ? 19.156 -7.953 -5.91 1 95.94 121 GLU A O 1
ATOM 924 N N . ILE A 1 122 ? 19.328 -7.992 -8.133 1 95.69 122 ILE A N 1
ATOM 925 C CA . ILE A 1 122 ? 18.656 -9.273 -8.273 1 95.69 122 ILE A CA 1
ATOM 926 C C . ILE A 1 122 ? 19.391 -10.336 -7.449 1 95.69 122 ILE A C 1
ATOM 928 O O . ILE A 1 122 ? 18.766 -11.148 -6.766 1 95.69 122 ILE A O 1
ATOM 932 N N . ALA A 1 123 ? 20.688 -10.266 -7.438 1 96 123 ALA A N 1
ATOM 933 C CA . ALA A 1 123 ? 21.484 -11.25 -6.711 1 96 123 ALA A CA 1
ATOM 934 C C . ALA A 1 123 ? 21.188 -11.195 -5.215 1 96 123 ALA A C 1
ATOM 936 O O . ALA A 1 123 ? 21.25 -12.219 -4.531 1 96 123 ALA A O 1
ATOM 937 N N . ALA A 1 124 ? 20.875 -10.062 -4.688 1 95.5 124 ALA A N 1
ATOM 938 C CA . ALA A 1 124 ? 20.609 -9.891 -3.262 1 95.5 124 ALA A CA 1
ATOM 939 C C . ALA A 1 124 ? 19.297 -10.57 -2.857 1 95.5 124 ALA A C 1
ATOM 941 O O . ALA A 1 124 ? 19.078 -10.859 -1.68 1 95.5 124 ALA A O 1
ATOM 942 N N . LEU A 1 125 ? 18.422 -10.805 -3.83 1 96.69 125 LEU A N 1
ATOM 943 C CA . LEU A 1 125 ? 17.172 -11.477 -3.535 1 96.69 125 LEU A CA 1
ATOM 944 C C . LEU A 1 125 ? 17.406 -12.906 -3.062 1 96.69 125 LEU A C 1
ATOM 946 O O . LEU A 1 125 ? 16.688 -13.414 -2.213 1 96.69 125 LEU A O 1
ATOM 950 N N . GLU A 1 126 ? 18.438 -13.453 -3.611 1 95.69 126 GLU A N 1
ATOM 951 C CA . GLU A 1 126 ? 18.781 -14.82 -3.242 1 95.69 126 GLU A CA 1
ATOM 952 C C . GLU A 1 126 ? 18.953 -14.961 -1.731 1 95.69 126 GLU A C 1
ATOM 954 O O . GLU A 1 126 ? 18.469 -15.914 -1.127 1 95.69 126 GLU A O 1
ATOM 959 N N . GLY A 1 127 ? 19.688 -14.023 -1.164 1 95.62 127 GLY A N 1
ATOM 960 C CA . GLY A 1 127 ? 19.891 -14.055 0.2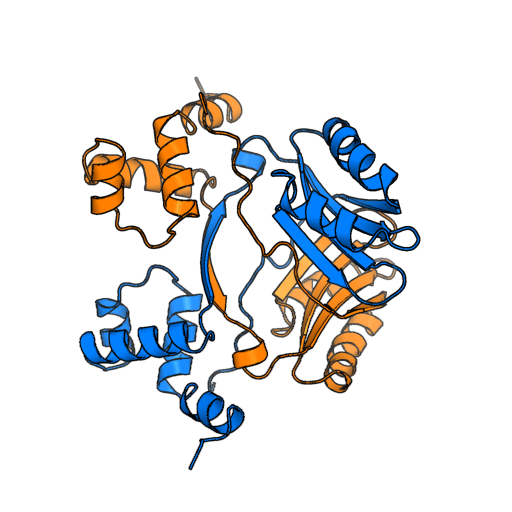76 1 95.62 127 GLY A CA 1
ATOM 961 C C . GLY A 1 127 ? 18.578 -14.031 1.062 1 95.62 127 GLY A C 1
ATOM 962 O O . GLY A 1 127 ? 18.438 -14.758 2.041 1 95.62 127 GLY A O 1
ATOM 963 N N . VAL A 1 128 ? 17.672 -13.266 0.703 1 96.69 128 VAL A N 1
ATOM 964 C CA . VAL A 1 128 ? 16.375 -13.172 1.368 1 96.69 128 VAL A CA 1
ATOM 965 C C . VAL A 1 128 ? 15.602 -14.469 1.181 1 96.69 128 VAL A C 1
ATOM 967 O O . VAL A 1 128 ? 15.07 -15.023 2.145 1 96.69 128 VAL A O 1
ATOM 970 N N . LEU A 1 129 ? 15.586 -14.969 -0.064 1 97.88 129 LEU A N 1
ATOM 971 C CA . LEU A 1 129 ? 14.82 -16.172 -0.39 1 97.88 129 LEU A CA 1
ATOM 972 C C . LEU A 1 129 ? 15.367 -17.375 0.366 1 97.88 129 LEU A C 1
ATOM 974 O O . LEU A 1 129 ? 14.594 -18.25 0.79 1 97.88 129 LEU A O 1
ATOM 978 N N . ASP A 1 130 ? 16.688 -17.422 0.524 1 97.81 130 ASP A N 1
ATOM 979 C CA . ASP A 1 130 ? 17.312 -18.547 1.213 1 97.81 130 ASP A CA 1
ATOM 980 C C . ASP A 1 130 ? 16.75 -18.703 2.627 1 97.81 130 ASP A C 1
ATOM 982 O O . ASP A 1 130 ? 16.625 -19.812 3.131 1 97.81 130 ASP A O 1
ATOM 986 N N . GLU A 1 131 ? 16.484 -17.656 3.248 1 97.94 131 GLU A N 1
ATOM 987 C CA . GLU A 1 131 ? 15.922 -17.703 4.598 1 97.94 131 GLU A CA 1
ATOM 988 C C . GLU A 1 131 ? 14.523 -18.312 4.594 1 97.94 131 GLU A C 1
ATOM 990 O O . GLU A 1 131 ? 14.172 -19.078 5.48 1 97.94 131 GLU A O 1
ATOM 995 N N . PHE A 1 132 ? 13.742 -17.984 3.615 1 98.25 132 PHE A N 1
ATOM 996 C CA . PHE A 1 132 ? 12.383 -18.5 3.531 1 98.25 132 PHE A CA 1
ATOM 997 C C . PHE A 1 132 ? 12.375 -19.953 3.051 1 98.25 132 PHE A C 1
ATOM 999 O O . PHE A 1 132 ? 11.508 -20.734 3.438 1 98.25 132 PHE A O 1
ATOM 1006 N N . LEU A 1 133 ? 13.336 -20.312 2.252 1 97.81 133 LEU A N 1
ATOM 1007 C CA . LEU A 1 133 ? 13.43 -21.656 1.691 1 97.81 133 LEU A CA 1
ATOM 1008 C C . LEU A 1 133 ? 13.648 -22.688 2.791 1 97.81 133 LEU A C 1
ATOM 1010 O O . LEU A 1 133 ? 13.383 -23.875 2.592 1 97.81 133 LEU A O 1
ATOM 1014 N N . ARG A 1 134 ? 14.086 -22.219 3.934 1 97.69 134 ARG A N 1
ATOM 1015 C CA . ARG A 1 134 ? 14.242 -23.109 5.082 1 97.69 134 ARG A CA 1
ATOM 1016 C C . ARG A 1 134 ? 12.891 -23.594 5.586 1 97.69 134 ARG A C 1
ATOM 1018 O O . ARG A 1 134 ? 12.812 -24.625 6.273 1 97.69 134 ARG A O 1
ATOM 1025 N N . PHE A 1 135 ? 11.898 -22.859 5.191 1 98.12 135 PHE A N 1
ATOM 1026 C CA . PHE A 1 135 ? 10.602 -23.141 5.805 1 98.12 135 PHE A CA 1
ATOM 1027 C C . PHE A 1 135 ? 9.578 -23.547 4.75 1 98.12 135 PHE A C 1
ATOM 1029 O O . PHE A 1 135 ? 8.438 -23.875 5.078 1 98.12 135 PHE A O 1
ATOM 1036 N N . GLY A 1 136 ? 9.953 -23.453 3.514 1 97.12 136 GLY A N 1
ATOM 1037 C CA . GLY A 1 136 ? 9.016 -23.766 2.445 1 97.12 136 GLY A CA 1
ATOM 1038 C C . GLY A 1 136 ? 9.562 -23.469 1.064 1 97.12 136 GLY A C 1
ATOM 1039 O O . GLY A 1 136 ? 10.742 -23.125 0.917 1 97.12 136 GLY A O 1
ATOM 1040 N N . GLN A 1 137 ? 8.703 -23.625 0.07 1 97.88 137 GLN A N 1
ATOM 1041 C CA . GLN A 1 137 ? 9.039 -23.328 -1.322 1 97.88 137 GLN A CA 1
ATOM 1042 C C . GLN A 1 137 ? 8.648 -21.906 -1.698 1 97.88 137 GLN A C 1
ATOM 1044 O O . GLN A 1 137 ? 7.668 -21.375 -1.185 1 97.88 137 GLN A O 1
ATOM 1049 N N . THR A 1 138 ? 9.422 -21.344 -2.598 1 97.75 138 THR A N 1
ATOM 1050 C CA . THR A 1 138 ? 9.164 -19.969 -3.02 1 97.75 138 THR A CA 1
ATOM 1051 C C . THR A 1 138 ? 9.086 -19.875 -4.539 1 97.75 138 THR A C 1
ATOM 1053 O O . THR A 1 138 ? 9.766 -20.625 -5.25 1 97.75 138 THR A O 1
ATOM 1056 N N . VAL A 1 139 ? 8.234 -19.016 -5.039 1 97.25 139 VAL A N 1
ATOM 1057 C CA . VAL A 1 139 ? 8.18 -18.578 -6.43 1 97.25 139 VAL A CA 1
ATOM 1058 C C . VAL A 1 139 ? 8.227 -17.047 -6.492 1 97.25 139 VAL A C 1
ATOM 1060 O O . VAL A 1 139 ? 7.379 -16.375 -5.898 1 97.25 139 VAL A O 1
ATOM 1063 N N . SER A 1 140 ? 9.195 -16.547 -7.238 1 97.38 140 SER A N 1
ATOM 1064 C CA . SER A 1 140 ? 9.398 -15.102 -7.258 1 97.38 140 SER A CA 1
ATOM 1065 C C . SER A 1 140 ? 9.039 -14.508 -8.617 1 97.38 140 SER A C 1
ATOM 1067 O O . SER A 1 140 ? 9.344 -15.102 -9.656 1 97.38 140 SER A O 1
ATOM 1069 N N . SER A 1 141 ? 8.383 -13.406 -8.625 1 98.12 141 SER A N 1
ATOM 1070 C CA . SER A 1 141 ? 8.078 -12.609 -9.812 1 98.12 141 SER A CA 1
ATOM 1071 C C . SER A 1 141 ? 8.531 -11.164 -9.633 1 98.12 141 SER A C 1
ATOM 1073 O O . SER A 1 141 ? 8.102 -10.484 -8.703 1 98.12 141 SER A O 1
ATOM 1075 N N . PHE A 1 142 ? 9.383 -10.719 -10.531 1 98.31 142 PHE A N 1
ATOM 1076 C CA . PHE A 1 142 ? 9.883 -9.352 -10.43 1 98.31 142 PHE A CA 1
ATOM 1077 C C . PHE A 1 142 ? 8.828 -8.359 -10.898 1 98.31 142 PHE A C 1
ATOM 1079 O O . PHE A 1 142 ? 8.133 -8.602 -11.883 1 98.31 142 PHE A O 1
ATOM 1086 N N . VAL A 1 143 ? 8.734 -7.258 -10.227 1 98.5 143 VAL A N 1
ATOM 1087 C CA . VAL A 1 143 ? 7.82 -6.195 -10.641 1 98.5 143 VAL A CA 1
ATOM 1088 C C . VAL A 1 143 ? 8.406 -5.445 -11.836 1 98.5 143 VAL A C 1
ATOM 1090 O O . VAL A 1 143 ? 9.5 -4.891 -11.75 1 98.5 143 VAL A O 1
ATOM 1093 N N . VAL A 1 144 ? 7.695 -5.48 -12.859 1 97.75 144 VAL A N 1
ATOM 1094 C CA . VAL A 1 144 ? 8.117 -4.797 -14.078 1 97.75 144 VAL A CA 1
ATOM 1095 C C . VAL A 1 144 ? 7.586 -3.365 -14.078 1 97.75 144 VAL A C 1
ATOM 1097 O O . VAL A 1 144 ? 8.32 -2.422 -14.367 1 97.75 144 VAL A O 1
ATOM 1100 N N . SER A 1 145 ? 6.371 -3.186 -13.766 1 97.31 145 SER A N 1
ATOM 1101 C CA . SER A 1 145 ? 5.699 -1.898 -13.641 1 97.31 145 SER A CA 1
ATOM 1102 C C . SER A 1 145 ? 4.457 -2.008 -12.758 1 97.31 145 SER A C 1
ATOM 1104 O O . SER A 1 145 ? 4.07 -3.107 -12.359 1 97.31 145 SER A O 1
ATOM 1106 N N . THR A 1 146 ? 3.926 -0.923 -12.391 1 97.81 146 THR A N 1
ATOM 1107 C CA . THR A 1 146 ? 2.744 -0.866 -11.539 1 97.81 146 THR A CA 1
ATOM 1108 C C . THR A 1 146 ? 1.662 0.005 -12.164 1 97.81 146 THR A C 1
ATOM 1110 O O . THR A 1 146 ? 1.516 1.177 -11.812 1 97.81 146 THR A O 1
ATOM 1113 N N . PRO A 1 147 ? 0.862 -0.611 -13.078 1 98.12 147 PRO A N 1
ATOM 1114 C CA . PRO A 1 147 ? -0.156 0.165 -13.789 1 98.12 147 PRO A CA 1
ATOM 1115 C C . PRO A 1 147 ? -1.139 0.854 -12.844 1 98.12 147 PRO A C 1
ATOM 1117 O O . PRO A 1 147 ? -1.69 1.905 -13.18 1 98.12 147 PRO A O 1
ATOM 1120 N N . VAL A 1 148 ? -1.459 0.256 -11.734 1 97.69 148 VAL A N 1
ATOM 1121 C CA . VAL A 1 148 ? -2.295 0.855 -10.703 1 97.69 148 VAL A CA 1
ATOM 1122 C C . VAL A 1 148 ? -1.533 0.889 -9.383 1 97.69 148 VAL A C 1
ATOM 1124 O O . VAL A 1 148 ? -1.53 -0.093 -8.633 1 97.69 148 VAL A O 1
ATOM 1127 N N . PRO A 1 149 ? -0.921 2.035 -9.109 1 95.56 149 PRO A N 1
ATOM 1128 C CA . PRO A 1 149 ? -0.314 2.148 -7.781 1 95.56 149 PRO A CA 1
ATOM 1129 C C . PRO A 1 149 ? -1.337 2.035 -6.656 1 95.56 149 PRO A C 1
ATOM 1131 O O . PRO A 1 149 ? -2.525 2.293 -6.867 1 95.56 149 PRO A O 1
ATOM 1134 N N . PRO A 1 150 ? -0.834 1.557 -5.484 1 94.88 150 PRO A N 1
ATOM 1135 C CA . PRO A 1 150 ? -1.778 1.426 -4.371 1 94.88 150 PRO A CA 1
ATOM 1136 C C . PRO A 1 150 ? -2.678 2.65 -4.215 1 94.88 150 PRO A C 1
ATOM 1138 O O . PRO A 1 150 ? -2.193 3.783 -4.234 1 94.88 150 PRO A O 1
ATOM 1141 N N . ARG A 1 151 ? -3.959 2.404 -4.043 1 92.19 151 ARG A N 1
ATOM 1142 C CA . ARG A 1 151 ? -4.949 3.461 -3.865 1 92.19 151 ARG A CA 1
ATOM 1143 C C . ARG A 1 151 ? -6.086 3 -2.955 1 92.19 151 ARG A C 1
ATOM 1145 O O . ARG A 1 151 ? -6.367 1.805 -2.865 1 92.19 151 ARG A O 1
ATOM 1152 N N . PRO A 1 152 ? -6.633 3.945 -2.268 1 90.69 152 PRO A N 1
ATOM 1153 C CA . PRO A 1 152 ? -7.781 3.559 -1.442 1 90.69 152 PRO A CA 1
ATOM 1154 C C . PRO A 1 152 ? -9 3.178 -2.273 1 90.69 152 PRO A C 1
ATOM 1156 O O . PRO A 1 152 ? -9.234 3.762 -3.336 1 90.69 152 PRO A O 1
ATOM 1159 N N . VAL A 1 153 ? -9.672 2.211 -1.8 1 88.88 153 VAL A N 1
ATOM 1160 C CA . VAL A 1 153 ? -10.945 1.858 -2.406 1 88.88 153 VAL A CA 1
ATOM 1161 C C . VAL A 1 153 ? -12.078 2.613 -1.711 1 88.88 153 VAL A C 1
ATOM 1163 O O . VAL A 1 153 ? -12.32 2.422 -0.516 1 88.88 153 VAL A O 1
ATOM 1166 N N . LEU A 1 154 ? -12.664 3.494 -2.371 1 85.94 154 LEU A N 1
ATOM 1167 C CA . LEU A 1 154 ? -13.758 4.289 -1.822 1 85.94 154 LEU A CA 1
ATOM 1168 C C . LEU A 1 154 ? -15.055 4.016 -2.572 1 85.94 154 LEU A C 1
ATOM 1170 O O . LEU A 1 154 ? -15.07 3.963 -3.803 1 85.94 154 LEU A O 1
ATOM 1174 N N . PRO A 1 155 ? -16.016 3.732 -1.814 1 76.38 155 PRO A N 1
ATOM 1175 C CA . PRO A 1 155 ? -17.312 3.65 -2.494 1 76.38 155 PRO A CA 1
ATOM 1176 C C . PRO A 1 155 ? -17.719 4.965 -3.152 1 76.38 155 PRO A C 1
ATOM 1178 O O . PRO A 1 155 ? -17.266 6.035 -2.734 1 76.38 155 PRO A O 1
ATOM 1181 N N . PRO A 1 156 ? -18.359 4.723 -4.27 1 72.5 156 PRO A N 1
ATOM 1182 C CA . PRO A 1 156 ? -18.844 5.949 -4.902 1 72.5 156 PRO A CA 1
ATOM 1183 C C . PRO A 1 156 ? -19.641 6.828 -3.951 1 72.5 156 PRO A C 1
ATOM 1185 O O . PRO A 1 156 ? -20.344 6.316 -3.068 1 72.5 156 PRO A O 1
ATOM 1188 N N . LEU A 1 157 ? -19.328 8.164 -3.975 1 70.31 157 LEU A N 1
ATOM 1189 C CA . LEU A 1 157 ? -20.109 9.086 -3.154 1 70.31 157 LEU A CA 1
ATOM 1190 C C . LEU A 1 157 ? -21.578 9.062 -3.555 1 70.31 157 LEU A C 1
ATOM 1192 O O . LEU A 1 157 ? -21.906 8.875 -4.73 1 70.31 157 LEU A O 1
ATOM 1196 N N . PRO A 1 158 ? -22.359 9.031 -2.48 1 58.97 158 PRO A N 1
ATOM 1197 C CA . PRO A 1 158 ? -23.766 9.125 -2.863 1 58.97 158 PRO A CA 1
ATOM 1198 C C . PRO A 1 158 ? -24.062 10.312 -3.773 1 58.97 158 PRO A C 1
ATOM 1200 O O . PRO A 1 158 ? -23.531 11.406 -3.553 1 58.97 158 PRO A O 1
ATOM 1203 N N . GLY A 1 159 ? -24.672 9.93 -4.926 1 59.19 159 GLY A N 1
ATOM 1204 C CA . GLY A 1 159 ? -25.125 11 -5.809 1 59.19 159 GLY A CA 1
ATOM 1205 C C . GLY A 1 159 ? -24.125 11.336 -6.898 1 59.19 159 GLY A C 1
ATOM 1206 O O . GLY A 1 159 ? -24.391 12.172 -7.758 1 59.19 159 GLY A O 1
ATOM 1207 N N . ALA A 1 160 ? -23.031 10.773 -6.812 1 50.22 160 ALA A N 1
ATOM 1208 C CA . ALA A 1 160 ? -22.078 11.031 -7.891 1 50.22 160 ALA A CA 1
ATOM 1209 C C . ALA A 1 160 ? -22.438 10.234 -9.141 1 50.22 160 ALA A C 1
ATOM 1211 O O . ALA A 1 160 ? -22.922 9.109 -9.047 1 50.22 160 ALA A O 1
ATOM 1212 N N . MET B 1 1 ? 28.531 20.797 -15.867 1 34.44 1 MET B N 1
ATOM 1213 C CA . MET B 1 1 ? 28.922 19.578 -15.156 1 34.44 1 MET B CA 1
ATOM 1214 C C . MET B 1 1 ? 27.688 18.844 -14.609 1 34.44 1 MET B C 1
ATOM 1216 O O . MET B 1 1 ? 27.109 19.266 -13.609 1 34.44 1 MET B O 1
ATOM 1220 N N . THR B 1 2 ? 26.844 18.219 -15.336 1 37.66 2 THR B N 1
ATOM 1221 C CA . THR B 1 2 ? 25.547 17.578 -15.094 1 37.66 2 THR B CA 1
ATOM 1222 C C . THR B 1 2 ? 25.688 16.484 -14.039 1 37.66 2 THR B C 1
ATOM 1224 O O . THR B 1 2 ? 26.422 15.516 -14.227 1 37.66 2 THR B O 1
ATOM 1227 N N . THR B 1 3 ? 25.703 16.812 -12.828 1 45.75 3 THR B N 1
ATOM 1228 C CA . THR B 1 3 ? 25.859 15.836 -11.75 1 45.75 3 THR B CA 1
ATOM 1229 C C . THR B 1 3 ? 25.078 14.555 -12.07 1 45.75 3 THR B C 1
ATOM 1231 O O . THR B 1 3 ? 23.891 14.609 -12.406 1 45.75 3 THR B O 1
ATOM 1234 N N . SER B 1 4 ? 25.766 13.555 -12.234 1 49.84 4 SER B N 1
ATOM 1235 C CA . SER B 1 4 ? 25.172 12.266 -12.602 1 49.84 4 SER B CA 1
ATOM 1236 C C . SER B 1 4 ? 23.984 11.938 -11.711 1 49.84 4 SER B C 1
ATOM 1238 O O . SER B 1 4 ? 23.969 12.273 -10.531 1 49.84 4 SER B O 1
ATOM 1240 N N . PRO B 1 5 ? 22.906 11.68 -12.344 1 49.97 5 PRO B N 1
ATOM 1241 C CA . PRO B 1 5 ? 21.688 11.359 -11.586 1 49.97 5 PRO B CA 1
ATOM 1242 C C . PRO B 1 5 ? 21.984 10.555 -10.32 1 49.97 5 PRO B C 1
ATOM 1244 O O . PRO B 1 5 ? 21.281 10.703 -9.312 1 49.97 5 PRO B O 1
ATOM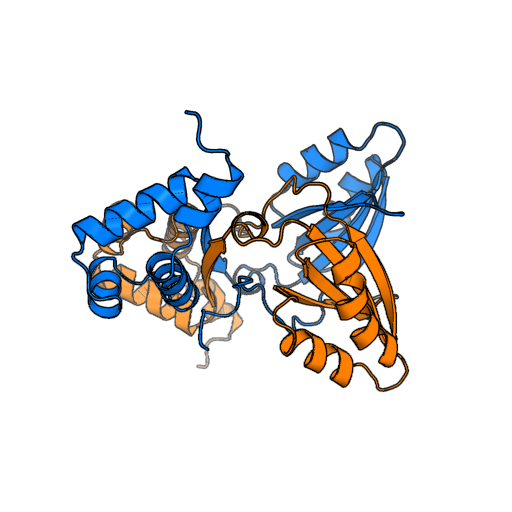 1247 N N . ALA B 1 6 ? 22.984 9.727 -10.414 1 51.75 6 ALA B N 1
ATOM 1248 C CA . ALA B 1 6 ? 23.375 8.898 -9.273 1 51.75 6 ALA B CA 1
ATOM 1249 C C . ALA B 1 6 ? 23.938 9.75 -8.133 1 51.75 6 ALA B C 1
ATOM 1251 O O . ALA B 1 6 ? 23.672 9.484 -6.961 1 51.75 6 ALA B O 1
ATOM 1252 N N . ARG B 1 7 ? 24.875 10.555 -8.398 1 48.81 7 ARG B N 1
ATOM 1253 C CA . ARG B 1 7 ? 25.484 11.422 -7.398 1 48.81 7 ARG B CA 1
ATOM 1254 C C . ARG B 1 7 ? 24.438 12.32 -6.742 1 48.81 7 ARG B C 1
ATOM 1256 O O . ARG B 1 7 ? 24.516 12.594 -5.543 1 48.81 7 ARG B O 1
ATOM 1263 N N . PHE B 1 8 ? 23.484 12.844 -7.531 1 47.94 8 PHE B N 1
ATOM 1264 C CA . PHE B 1 8 ? 22.406 13.68 -7.027 1 47.94 8 PHE B CA 1
ATOM 1265 C C . PHE B 1 8 ? 21.578 12.93 -5.996 1 47.94 8 PHE B C 1
ATOM 1267 O O . PHE B 1 8 ? 21.234 13.477 -4.941 1 47.94 8 PHE B O 1
ATOM 1274 N N . ARG B 1 9 ? 21.344 11.648 -6.254 1 57.81 9 ARG B N 1
ATOM 1275 C CA . ARG B 1 9 ? 20.547 10.828 -5.348 1 57.81 9 ARG B CA 1
ATOM 1276 C C . ARG B 1 9 ? 21.312 10.516 -4.07 1 57.81 9 ARG B C 1
ATOM 1278 O O . ARG B 1 9 ? 20.734 10.484 -2.982 1 57.81 9 ARG B O 1
ATOM 1285 N N . SER B 1 10 ? 22.641 10.438 -4.223 1 59.66 10 SER B N 1
ATOM 1286 C CA . SER B 1 10 ? 23.484 10.227 -3.055 1 59.66 10 SER B CA 1
ATOM 1287 C C . SER B 1 10 ? 23.516 11.453 -2.158 1 59.66 10 SER B C 1
ATOM 1289 O O . SER B 1 10 ? 23.453 11.336 -0.932 1 59.66 10 SER B O 1
ATOM 1291 N N . ASP B 1 11 ? 23.516 12.656 -2.781 1 71.31 11 ASP B N 1
ATOM 1292 C CA . ASP B 1 11 ? 23.578 13.883 -1.994 1 71.31 11 ASP B CA 1
ATOM 1293 C C . ASP B 1 11 ? 22.219 14.188 -1.352 1 71.31 11 ASP B C 1
ATOM 1295 O O . ASP B 1 11 ? 22.172 14.75 -0.254 1 71.31 11 ASP B O 1
ATOM 1299 N N . LEU B 1 12 ? 21.25 13.703 -1.998 1 84.25 12 LEU B N 1
ATOM 1300 C CA . LEU B 1 12 ? 19.891 13.969 -1.512 1 84.25 12 LEU B CA 1
ATOM 1301 C C . LEU B 1 12 ? 19.578 13.109 -0.295 1 84.25 12 LEU B C 1
ATOM 1303 O O . LEU B 1 12 ? 18.781 13.516 0.564 1 84.25 12 LEU B O 1
ATOM 1307 N N . LEU B 1 13 ? 20.312 12.055 -0.166 1 89.19 13 LEU B N 1
ATOM 1308 C CA . LEU B 1 13 ? 20.031 11.141 0.939 1 89.19 13 LEU B CA 1
ATOM 1309 C C . LEU B 1 13 ? 21.141 11.195 1.982 1 89.19 13 LEU B C 1
ATOM 1311 O O . LEU B 1 13 ? 21.672 10.156 2.389 1 89.19 13 LEU B O 1
ATOM 1315 N N . ASP B 1 14 ? 21.438 12.445 2.279 1 91.19 14 ASP B N 1
ATOM 1316 C CA . ASP B 1 14 ? 22.375 12.609 3.389 1 91.19 14 ASP B CA 1
ATOM 1317 C C . ASP B 1 14 ? 21.75 12.188 4.711 1 91.19 14 ASP B C 1
ATOM 1319 O O . ASP B 1 14 ? 20.594 11.742 4.738 1 91.19 14 ASP B O 1
ATOM 1323 N N . ASP B 1 15 ? 22.469 12.25 5.789 1 90.56 15 ASP B N 1
ATOM 1324 C CA . ASP B 1 15 ? 22.016 11.766 7.094 1 90.56 15 ASP B CA 1
ATOM 1325 C C . ASP B 1 15 ? 20.75 12.492 7.551 1 90.56 15 ASP B C 1
ATOM 1327 O O . ASP B 1 15 ? 19.844 11.875 8.109 1 90.56 15 ASP B O 1
ATOM 1331 N N . THR B 1 16 ? 20.75 13.75 7.277 1 93.31 16 THR B N 1
ATOM 1332 C CA . THR B 1 16 ? 19.609 14.547 7.699 1 93.31 16 THR B CA 1
ATOM 1333 C C . THR B 1 16 ? 18.344 14.117 6.961 1 93.31 16 THR B C 1
ATOM 1335 O O . THR B 1 16 ? 17.297 13.883 7.582 1 93.31 16 THR B O 1
ATOM 1338 N N . ASN B 1 17 ? 18.453 14.016 5.621 1 94.56 17 ASN B N 1
ATOM 1339 C CA . ASN B 1 17 ? 17.297 13.594 4.84 1 94.56 17 ASN B CA 1
ATOM 1340 C C . ASN B 1 17 ? 16.844 12.188 5.219 1 94.56 17 ASN B C 1
ATOM 1342 O O . ASN B 1 17 ? 15.648 11.898 5.238 1 94.56 17 ASN B O 1
ATOM 1346 N N . ARG B 1 18 ? 17.75 11.336 5.57 1 93.19 18 ARG B N 1
ATOM 1347 C CA . ARG B 1 18 ? 17.391 10 6.035 1 93.19 18 ARG B CA 1
ATOM 1348 C C . ARG B 1 18 ? 16.625 10.062 7.352 1 93.19 18 ARG B C 1
ATOM 1350 O O . ARG B 1 18 ? 15.656 9.32 7.555 1 93.19 18 ARG B O 1
ATOM 1357 N N . ARG B 1 19 ? 17.109 10.875 8.188 1 93.75 19 ARG B N 1
ATOM 1358 C CA . ARG B 1 19 ? 16.422 11.055 9.461 1 93.75 19 ARG B CA 1
ATOM 1359 C C . ARG B 1 19 ? 15.023 11.633 9.258 1 93.75 19 ARG B C 1
ATOM 1361 O O . ARG B 1 19 ? 14.062 11.188 9.891 1 93.75 19 ARG B O 1
ATOM 1368 N N . ILE B 1 20 ? 14.914 12.602 8.367 1 95.56 20 ILE B N 1
ATOM 1369 C CA . ILE B 1 20 ? 13.625 13.195 8.047 1 95.56 20 ILE B CA 1
ATOM 1370 C C . ILE B 1 20 ? 12.664 12.125 7.535 1 95.56 20 ILE B C 1
ATOM 1372 O O . ILE B 1 20 ? 11.516 12.039 7.984 1 95.56 20 ILE B O 1
ATOM 1376 N N . LEU B 1 21 ? 13.148 11.273 6.648 1 95.44 21 LEU B N 1
ATOM 1377 C CA . LEU B 1 21 ? 12.328 10.211 6.078 1 95.44 21 LEU B CA 1
ATOM 1378 C C . LEU B 1 21 ? 11.898 9.219 7.152 1 95.44 21 LEU B C 1
ATOM 1380 O O . LEU B 1 21 ? 10.75 8.766 7.156 1 95.44 21 LEU B O 1
ATOM 1384 N N . ALA B 1 22 ? 12.805 8.938 8.047 1 94.5 22 ALA B N 1
ATOM 1385 C CA . ALA B 1 22 ? 12.484 8.008 9.133 1 94.5 22 ALA B CA 1
ATOM 1386 C C . ALA B 1 22 ? 11.398 8.57 10.039 1 94.5 22 ALA B C 1
ATOM 1388 O O . ALA B 1 22 ? 10.461 7.859 10.414 1 94.5 22 ALA B O 1
ATOM 1389 N N . LEU B 1 23 ? 11.523 9.828 10.383 1 95.75 23 LEU B N 1
ATOM 1390 C CA . LEU B 1 23 ? 10.547 10.492 11.242 1 95.75 23 LEU B CA 1
ATOM 1391 C C . LEU B 1 23 ? 9.18 10.562 10.562 1 95.75 23 LEU B C 1
ATOM 1393 O O . LEU B 1 23 ? 8.156 10.273 11.188 1 95.75 23 LEU B O 1
ATOM 1397 N N . LEU B 1 24 ? 9.188 10.852 9.25 1 95.38 24 LEU B N 1
ATOM 1398 C CA . LEU B 1 24 ? 7.934 10.938 8.508 1 95.38 24 LEU B CA 1
ATOM 1399 C C . LEU B 1 24 ? 7.312 9.562 8.328 1 95.38 24 LEU B C 1
ATOM 1401 O O . LEU B 1 24 ? 6.09 9.422 8.312 1 95.38 24 LEU B O 1
ATOM 1405 N N . ALA B 1 25 ? 8.148 8.57 8.109 1 94.56 25 ALA B N 1
ATOM 1406 C CA . ALA B 1 25 ? 7.641 7.203 7.984 1 94.56 25 ALA B CA 1
ATOM 1407 C C . ALA B 1 25 ? 6.91 6.773 9.25 1 94.56 25 ALA B C 1
ATOM 1409 O O . ALA B 1 25 ? 5.895 6.078 9.188 1 94.56 25 ALA B O 1
ATOM 1410 N N . ALA B 1 26 ? 7.426 7.238 10.336 1 93.94 26 ALA B N 1
ATOM 1411 C CA . ALA B 1 26 ? 6.816 6.918 11.625 1 93.94 26 ALA B CA 1
ATOM 1412 C C . ALA B 1 26 ? 5.543 7.73 11.844 1 93.94 26 ALA B C 1
ATOM 1414 O O . ALA B 1 26 ? 4.586 7.242 12.453 1 93.94 26 ALA B O 1
ATOM 1415 N N . ASP B 1 27 ? 5.543 8.961 11.383 1 94.25 27 ASP B N 1
ATOM 1416 C CA . ASP B 1 27 ? 4.391 9.859 11.469 1 94.25 27 ASP B CA 1
ATOM 1417 C C . ASP B 1 27 ? 4.273 10.727 10.219 1 94.25 27 ASP B C 1
ATOM 1419 O O . ASP B 1 27 ? 4.754 11.859 10.203 1 94.25 27 ASP B O 1
ATOM 1423 N N . PRO B 1 28 ? 3.463 10.25 9.281 1 95.31 28 PRO B N 1
ATOM 1424 C CA . PRO B 1 28 ? 3.385 10.93 7.988 1 95.31 28 PRO B CA 1
ATOM 1425 C C . PRO B 1 28 ? 2.691 12.289 8.078 1 95.31 28 PRO B C 1
ATOM 1427 O O . PRO B 1 28 ? 2.73 13.07 7.125 1 95.31 28 PRO B O 1
ATOM 1430 N N . ARG B 1 29 ? 2.098 12.586 9.156 1 92.06 29 ARG B N 1
ATOM 1431 C CA . ARG B 1 29 ? 1.404 13.859 9.305 1 92.06 29 ARG B CA 1
ATOM 1432 C C . ARG B 1 29 ? 2.184 14.805 10.211 1 92.06 29 ARG B C 1
ATOM 1434 O O . ARG B 1 29 ? 1.676 15.859 10.602 1 92.06 29 ARG B O 1
ATOM 1441 N N . LEU B 1 30 ? 3.402 14.469 10.594 1 94.19 30 LEU B N 1
ATOM 1442 C CA . LEU B 1 30 ? 4.25 15.328 11.406 1 94.19 30 LEU B CA 1
ATOM 1443 C C . LEU B 1 30 ? 4.414 16.703 10.766 1 94.19 30 LEU B C 1
ATOM 1445 O O . LEU B 1 30 ? 4.812 16.797 9.602 1 94.19 30 LEU B O 1
ATOM 1449 N N . PRO B 1 31 ? 4.023 17.75 11.5 1 93.81 31 PRO B N 1
ATOM 1450 C CA . PRO B 1 31 ? 4.199 19.094 10.93 1 93.81 31 PRO B CA 1
ATOM 1451 C C . PRO B 1 31 ? 5.664 19.438 10.68 1 93.81 31 PRO B C 1
ATOM 1453 O O . PRO B 1 31 ? 6.547 18.969 11.406 1 93.81 31 PRO B O 1
ATOM 1456 N N . VAL B 1 32 ? 5.863 20.266 9.719 1 95.94 32 VAL B N 1
ATOM 1457 C CA . VAL B 1 32 ? 7.211 20.688 9.344 1 95.94 32 VAL B CA 1
ATOM 1458 C C . VAL B 1 32 ? 7.918 21.297 10.547 1 95.94 32 VAL B C 1
ATOM 1460 O O . VAL B 1 32 ? 9.109 21.078 10.766 1 95.94 32 VAL B O 1
ATOM 1463 N N . THR B 1 33 ? 7.176 22.016 11.344 1 96.69 33 THR B N 1
ATOM 1464 C CA . THR B 1 33 ? 7.762 22.672 12.516 1 96.69 33 THR B CA 1
ATOM 1465 C C . THR B 1 33 ? 8.258 21.625 13.516 1 96.69 33 THR B C 1
ATOM 1467 O O . THR B 1 33 ? 9.328 21.781 14.102 1 96.69 33 THR B O 1
ATOM 1470 N N . ALA B 1 34 ? 7.512 20.594 13.758 1 96.5 34 ALA B N 1
ATOM 1471 C CA . ALA B 1 34 ? 7.922 19.516 14.648 1 96.5 34 ALA B CA 1
ATOM 1472 C C . ALA B 1 34 ? 9.109 18.75 14.078 1 96.5 34 ALA B C 1
ATOM 1474 O O . ALA B 1 34 ? 10.039 18.391 14.805 1 96.5 34 ALA B O 1
ATOM 1475 N N . LEU B 1 35 ? 9.047 18.453 12.812 1 96.75 35 LEU B N 1
ATOM 1476 C CA . LEU B 1 35 ? 10.148 17.812 12.117 1 96.75 35 LEU B CA 1
ATOM 1477 C C . LEU B 1 35 ? 11.438 18.609 12.266 1 96.75 35 LEU B C 1
ATOM 1479 O O . LEU B 1 35 ? 12.492 18.047 12.578 1 96.75 35 LEU B O 1
ATOM 1483 N N . ALA B 1 36 ? 11.344 19.906 12.047 1 97.88 36 ALA B N 1
ATOM 1484 C CA . ALA B 1 36 ? 12.484 20.812 12.141 1 97.88 36 ALA B CA 1
ATOM 1485 C C . ALA B 1 36 ? 13.117 20.75 13.531 1 97.88 36 ALA B C 1
ATOM 1487 O O . ALA B 1 36 ? 14.336 20.656 13.656 1 97.88 36 ALA B O 1
ATOM 1488 N N . ARG B 1 37 ? 12.32 20.75 14.555 1 97.81 37 ARG B N 1
ATOM 1489 C CA . ARG B 1 37 ? 12.805 20.672 15.93 1 97.81 37 ARG B CA 1
ATOM 1490 C C . ARG B 1 37 ? 13.555 19.375 16.172 1 97.81 37 ARG B C 1
ATOM 1492 O O . ARG B 1 37 ? 14.625 19.375 16.797 1 97.81 37 ARG B O 1
ATOM 1499 N N . ARG B 1 38 ? 13.109 18.344 15.641 1 96.56 38 ARG B N 1
ATOM 1500 C CA . ARG B 1 38 ? 13.672 17.016 15.906 1 96.56 38 ARG B CA 1
ATOM 1501 C C . ARG B 1 38 ? 15 16.828 15.188 1 96.56 38 ARG B C 1
ATOM 1503 O O . ARG B 1 38 ? 15.867 16.078 15.648 1 96.56 38 ARG B O 1
ATOM 1510 N N . VAL B 1 39 ? 15.141 17.453 14.078 1 96.81 39 VAL B N 1
ATOM 1511 C CA . VAL B 1 39 ? 16.359 17.25 13.32 1 96.81 39 VAL B CA 1
ATOM 1512 C C . VAL B 1 39 ? 17.312 18.422 13.531 1 96.81 39 VAL B C 1
ATOM 1514 O O . VAL B 1 39 ? 18.406 18.453 12.945 1 96.81 39 VAL B O 1
ATOM 1517 N N . GLY B 1 40 ? 16.922 19.438 14.25 1 97.31 40 GLY B N 1
ATOM 1518 C CA . GLY B 1 40 ? 17.797 20.562 14.594 1 97.31 40 GLY B CA 1
ATOM 1519 C C . GLY B 1 40 ? 18 21.531 13.445 1 97.31 40 GLY B C 1
ATOM 1520 O O . GLY B 1 40 ? 19.125 21.969 13.188 1 97.31 40 GLY B O 1
ATOM 1521 N N . MET B 1 41 ? 16.969 21.828 12.773 1 97.62 41 MET B N 1
ATOM 1522 C CA . MET B 1 41 ? 17 22.766 11.656 1 97.62 41 MET B CA 1
ATOM 1523 C C . MET B 1 41 ? 15.844 23.75 11.742 1 97.62 41 MET B C 1
ATOM 1525 O O . MET B 1 41 ? 14.953 23.594 12.578 1 97.62 41 MET B O 1
ATOM 1529 N N . SER B 1 42 ? 15.938 24.797 10.852 1 97.88 42 SER B N 1
ATOM 1530 C CA . SER B 1 42 ? 14.805 25.703 10.75 1 97.88 42 SER B CA 1
ATOM 1531 C C . SER B 1 42 ? 13.68 25.109 9.906 1 97.88 42 SER B C 1
ATOM 1533 O O . SER B 1 42 ? 13.93 24.25 9.047 1 97.88 42 SER B O 1
ATOM 1535 N N . ALA B 1 43 ? 12.461 25.578 10.164 1 97.88 43 ALA B N 1
ATOM 1536 C CA . ALA B 1 43 ? 11.312 25.094 9.406 1 97.88 43 ALA B CA 1
ATOM 1537 C C . ALA B 1 43 ? 11.477 25.375 7.914 1 97.88 43 ALA B C 1
ATOM 1539 O O . ALA B 1 43 ? 11.227 24.5 7.082 1 97.88 43 ALA B O 1
ATOM 1540 N N . PRO B 1 44 ? 11.945 26.594 7.488 1 98.06 44 PRO B N 1
ATOM 1541 C CA . PRO B 1 44 ? 12.156 26.828 6.059 1 98.06 44 PRO B CA 1
ATOM 1542 C C . PRO B 1 44 ? 13.188 25.875 5.449 1 98.06 44 PRO B C 1
ATOM 1544 O O . PRO B 1 44 ? 13.008 25.422 4.316 1 98.06 44 PRO B O 1
ATOM 1547 N N . ALA B 1 45 ? 14.211 25.547 6.172 1 97.81 45 ALA B N 1
ATOM 1548 C CA . ALA B 1 45 ? 15.234 24.625 5.68 1 97.81 45 ALA B CA 1
ATOM 1549 C C . ALA B 1 45 ? 14.664 23.234 5.469 1 97.81 45 ALA B C 1
ATOM 1551 O O . ALA B 1 45 ? 14.945 22.578 4.453 1 97.81 45 ALA B O 1
ATOM 1552 N N . VAL B 1 46 ? 13.922 22.75 6.438 1 97.62 46 VAL B N 1
ATOM 1553 C CA . VAL B 1 46 ? 13.305 21.422 6.328 1 97.62 46 VAL B CA 1
ATOM 1554 C C . VAL B 1 46 ? 12.305 21.422 5.18 1 97.62 46 VAL B C 1
ATOM 1556 O O . VAL B 1 46 ? 12.234 20.453 4.418 1 97.62 46 VAL B O 1
ATOM 1559 N N . ARG B 1 47 ? 11.539 22.484 5.035 1 97.25 47 ARG B N 1
ATOM 1560 C CA . ARG B 1 47 ? 10.586 22.578 3.932 1 97.25 47 ARG B CA 1
ATOM 1561 C C . ARG B 1 47 ? 11.305 22.469 2.586 1 97.25 47 ARG B C 1
ATOM 1563 O O . ARG B 1 47 ? 10.82 21.812 1.668 1 97.25 47 ARG B O 1
ATOM 1570 N N . ASP B 1 48 ? 12.391 23.156 2.508 1 97.44 48 ASP B N 1
ATOM 1571 C CA . ASP B 1 48 ? 13.18 23.094 1.282 1 97.44 48 ASP B CA 1
ATOM 1572 C C . ASP B 1 48 ? 13.641 21.672 0.991 1 97.44 48 ASP B C 1
ATOM 1574 O O . ASP B 1 48 ? 13.555 21.203 -0.147 1 97.44 48 ASP B O 1
ATOM 1578 N N . ARG B 1 49 ? 14.094 21.031 2 1 96.56 49 ARG B N 1
ATOM 1579 C CA . ARG B 1 49 ? 14.555 19.656 1.836 1 96.56 49 ARG B CA 1
ATOM 1580 C C . ARG B 1 49 ? 13.406 18.75 1.417 1 96.56 49 ARG B C 1
ATOM 1582 O O . ARG B 1 49 ? 13.57 17.906 0.534 1 96.56 49 ARG B O 1
ATOM 1589 N N . LEU B 1 50 ? 12.297 18.906 2.041 1 96.5 50 LEU B N 1
ATOM 1590 C CA . LEU B 1 50 ? 11.133 18.109 1.688 1 96.5 50 LEU B CA 1
ATOM 1591 C C . LEU B 1 50 ? 10.734 18.344 0.235 1 96.5 50 LEU B C 1
ATOM 1593 O O . LEU B 1 50 ? 10.438 17.391 -0.492 1 96.5 50 LEU B O 1
ATOM 1597 N N . THR B 1 51 ? 10.734 19.609 -0.143 1 96.88 51 THR B N 1
ATOM 1598 C CA . THR B 1 51 ? 10.383 19.969 -1.517 1 96.88 51 THR B CA 1
ATOM 1599 C C . THR B 1 51 ? 11.328 19.281 -2.502 1 96.88 51 THR B C 1
ATOM 1601 O O . THR B 1 51 ? 10.891 18.719 -3.51 1 96.88 51 THR B O 1
ATOM 1604 N N . ARG B 1 52 ? 12.547 19.266 -2.213 1 96.12 52 ARG B N 1
ATOM 1605 C CA . ARG B 1 52 ? 13.547 18.656 -3.084 1 96.12 52 ARG B CA 1
ATOM 1606 C C . ARG B 1 52 ? 13.359 17.141 -3.141 1 96.12 52 ARG B C 1
ATOM 1608 O O . ARG B 1 52 ? 13.508 16.531 -4.199 1 96.12 52 ARG B O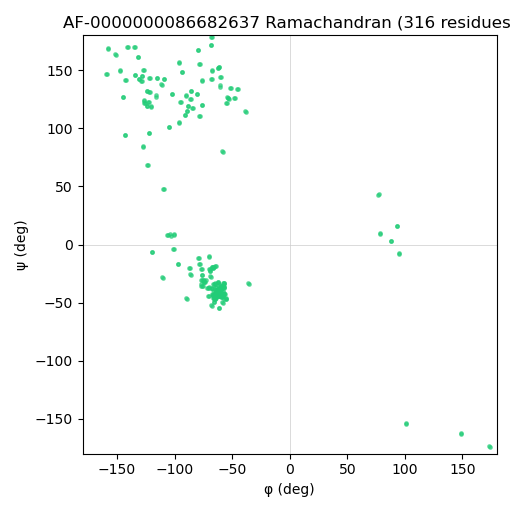 1
ATOM 1615 N N . LEU B 1 53 ? 13.094 16.547 -1.947 1 96.38 53 LEU B N 1
ATOM 1616 C CA . LEU B 1 53 ? 12.836 15.102 -1.894 1 96.38 53 LEU B CA 1
ATOM 1617 C C . LEU B 1 53 ? 11.617 14.742 -2.732 1 96.38 53 LEU B C 1
ATOM 1619 O O . LEU B 1 53 ? 11.602 13.703 -3.4 1 96.38 53 LEU B O 1
ATOM 1623 N N . GLU B 1 54 ? 10.594 15.578 -2.717 1 96.12 54 GLU B N 1
ATOM 1624 C CA . GLU B 1 54 ? 9.383 15.359 -3.498 1 96.12 54 GLU B CA 1
ATOM 1625 C C . GLU B 1 54 ? 9.641 15.562 -4.988 1 96.12 54 GLU B C 1
ATOM 1627 O O . GLU B 1 54 ? 9.242 14.734 -5.809 1 96.12 54 GLU B O 1
ATOM 1632 N N . GLU B 1 55 ? 10.352 16.594 -5.344 1 95.94 55 GLU B N 1
ATOM 1633 C CA . GLU B 1 55 ? 10.641 16.906 -6.742 1 95.94 55 GLU B CA 1
ATOM 1634 C C . GLU B 1 55 ? 11.531 15.836 -7.371 1 95.94 55 GLU B C 1
ATOM 1636 O O . GLU B 1 55 ? 11.406 15.539 -8.562 1 95.94 55 GLU B O 1
ATOM 1641 N N . ALA B 1 56 ? 12.398 15.297 -6.551 1 95.12 56 ALA B N 1
ATOM 1642 C CA . ALA B 1 56 ? 13.32 14.266 -7.027 1 95.12 56 ALA B CA 1
ATOM 1643 C C . ALA B 1 56 ? 12.625 12.914 -7.109 1 95.12 56 ALA B C 1
ATOM 1645 O O . ALA B 1 56 ? 13.211 11.938 -7.586 1 95.12 56 ALA B O 1
ATOM 1646 N N . GLY B 1 57 ? 11.43 12.797 -6.551 1 94.62 57 GLY B N 1
ATOM 1647 C CA . GLY B 1 57 ? 10.664 11.562 -6.625 1 94.62 57 GLY B CA 1
ATOM 1648 C C . GLY B 1 57 ? 10.984 10.586 -5.508 1 94.62 57 GLY B C 1
ATOM 1649 O O . GLY B 1 57 ? 10.547 9.438 -5.527 1 94.62 57 GLY B O 1
ATOM 1650 N N . VAL B 1 58 ? 11.867 11 -4.562 1 95.12 58 VAL B N 1
ATOM 1651 C CA . VAL B 1 58 ? 12.125 10.156 -3.396 1 95.12 58 VAL B CA 1
ATOM 1652 C C . VAL B 1 58 ? 10.844 9.961 -2.6 1 95.12 58 VAL B C 1
ATOM 1654 O O . VAL B 1 58 ? 10.477 8.836 -2.27 1 95.12 58 VAL B O 1
ATOM 1657 N N . ILE B 1 59 ? 10.266 11.086 -2.26 1 95.44 59 ILE B N 1
ATOM 1658 C CA . ILE B 1 59 ? 8.914 11.047 -1.7 1 95.44 59 ILE B CA 1
ATOM 1659 C C . ILE B 1 59 ? 7.887 11.125 -2.826 1 95.44 59 ILE B C 1
ATOM 1661 O O . ILE B 1 59 ? 7.785 12.133 -3.521 1 95.44 59 ILE B O 1
ATOM 1665 N N . ARG B 1 60 ? 7.141 10.117 -3.027 1 95.25 60 ARG B N 1
ATOM 1666 C CA . ARG B 1 60 ? 6.145 10.062 -4.094 1 95.25 60 ARG B CA 1
ATOM 1667 C C . ARG B 1 60 ? 4.816 10.656 -3.631 1 95.25 60 ARG B C 1
ATOM 1669 O O . ARG B 1 60 ? 3.961 10.992 -4.453 1 95.25 60 ARG B O 1
ATOM 1676 N N . GLY B 1 61 ? 4.691 10.695 -2.232 1 94.69 61 GLY B N 1
ATOM 1677 C CA . GLY B 1 61 ? 3.488 11.273 -1.659 1 94.69 61 GLY B CA 1
ATOM 1678 C C . GLY B 1 61 ? 3.096 10.641 -0.335 1 94.69 61 GLY B C 1
ATOM 1679 O O . GLY B 1 61 ? 3.943 10.094 0.372 1 94.69 61 GLY B O 1
ATOM 1680 N N . TYR B 1 62 ? 1.862 10.906 -0.018 1 94.81 62 TYR B N 1
ATOM 1681 C CA . TYR B 1 62 ? 1.243 10.383 1.197 1 94.81 62 TYR B CA 1
ATOM 1682 C C . TYR B 1 62 ? -0.059 9.664 0.879 1 94.81 62 TYR B C 1
ATOM 1684 O O . TYR B 1 62 ? -0.741 9.992 -0.094 1 94.81 62 TYR B O 1
ATOM 1692 N N . ARG B 1 63 ? -0.319 8.703 1.718 1 94.5 63 ARG B N 1
ATOM 1693 C CA . ARG B 1 63 ? -1.518 7.914 1.458 1 94.5 63 ARG B CA 1
ATOM 1694 C C . ARG B 1 63 ? -2.367 7.777 2.717 1 94.5 63 ARG B C 1
ATOM 1696 O O . ARG B 1 63 ? -1.837 7.703 3.826 1 94.5 63 ARG B O 1
ATOM 1703 N N . LEU B 1 64 ? -3.668 7.82 2.496 1 95.5 64 LEU B N 1
ATOM 1704 C CA . LEU B 1 64 ? -4.621 7.48 3.547 1 95.5 64 LEU B CA 1
ATOM 1705 C C . LEU B 1 64 ? -4.879 5.977 3.582 1 95.5 64 LEU B C 1
ATOM 1707 O O . LEU B 1 64 ? -5.117 5.359 2.541 1 95.5 64 LEU B O 1
ATOM 1711 N N . ASP B 1 65 ? -4.676 5.398 4.73 1 95.19 65 ASP B N 1
ATOM 1712 C CA . ASP B 1 65 ? -4.961 3.979 4.914 1 95.19 65 ASP B CA 1
ATOM 1713 C C . ASP B 1 65 ? -6.344 3.771 5.531 1 95.19 65 ASP B C 1
ATOM 1715 O O . ASP B 1 65 ? -6.535 3.99 6.727 1 95.19 65 ASP B O 1
ATOM 1719 N N . ILE B 1 66 ? -7.27 3.352 4.691 1 95.31 66 ILE B N 1
ATOM 1720 C CA . ILE B 1 66 ? -8.648 3.107 5.105 1 95.31 66 ILE B CA 1
ATOM 1721 C C . ILE B 1 66 ? -8.93 1.607 5.105 1 95.31 66 ILE B C 1
ATOM 1723 O O . ILE B 1 66 ? -8.484 0.888 4.207 1 95.31 66 ILE B O 1
ATOM 1727 N N . ASP B 1 67 ? -9.688 1.203 6.07 1 94.38 67 ASP B N 1
ATOM 1728 C CA . ASP B 1 67 ? -10.109 -0.194 6.109 1 94.38 67 ASP B CA 1
ATOM 1729 C C . ASP B 1 67 ? -11.258 -0.449 5.133 1 94.38 67 ASP B C 1
ATOM 1731 O O . ASP B 1 67 ? -12.391 -0.015 5.367 1 94.38 67 ASP B O 1
ATOM 1735 N N . PRO B 1 68 ? -10.961 -1.191 4.082 1 93.94 68 PRO B N 1
ATOM 1736 C CA . PRO B 1 68 ? -12.039 -1.444 3.127 1 93.94 68 PRO B CA 1
ATOM 1737 C C . PRO B 1 68 ? -13.258 -2.104 3.773 1 93.94 68 PRO B C 1
ATOM 1739 O O . PRO B 1 68 ? -14.398 -1.844 3.369 1 93.94 68 PRO B O 1
ATOM 1742 N N . ALA B 1 69 ? -13.039 -2.918 4.742 1 93.31 69 ALA B N 1
ATOM 1743 C CA . ALA B 1 69 ? -14.148 -3.594 5.41 1 93.31 69 ALA B CA 1
ATOM 1744 C C . ALA B 1 69 ? -15.094 -2.588 6.055 1 93.31 69 ALA B C 1
ATOM 1746 O O . ALA B 1 69 ? -16.312 -2.777 6.039 1 93.31 69 ALA B O 1
ATOM 1747 N N . ALA B 1 70 ? -14.547 -1.569 6.594 1 91.56 70 ALA B N 1
ATOM 1748 C CA . ALA B 1 70 ? -15.352 -0.526 7.227 1 91.56 70 ALA B CA 1
ATOM 1749 C C . ALA B 1 70 ? -16.203 0.213 6.195 1 91.56 70 ALA B C 1
ATOM 1751 O O . ALA B 1 70 ? -17.188 0.875 6.547 1 91.56 70 ALA B O 1
ATOM 1752 N N . LEU B 1 71 ? -15.812 0.097 4.938 1 90.62 71 LEU B N 1
ATOM 1753 C CA . LEU B 1 71 ? -16.547 0.763 3.867 1 90.62 71 LEU B CA 1
ATOM 1754 C C . LEU B 1 71 ? -17.469 -0.219 3.146 1 90.62 71 LEU B C 1
ATOM 1756 O O . LEU B 1 71 ? -17.984 0.083 2.066 1 90.62 71 LEU B O 1
ATOM 1760 N N . GLY B 1 72 ? -17.578 -1.368 3.672 1 90.5 72 GLY B N 1
ATOM 1761 C CA . GLY B 1 72 ? -18.5 -2.344 3.109 1 90.5 72 GLY B CA 1
ATOM 1762 C C . GLY B 1 72 ? -17.844 -3.275 2.109 1 90.5 72 GLY B C 1
ATOM 1763 O O . GLY B 1 72 ? -18.516 -3.924 1.313 1 90.5 72 GLY B O 1
ATOM 1764 N N . LEU B 1 73 ? -16.516 -3.297 2.127 1 94.31 73 LEU B N 1
ATOM 1765 C CA . LEU B 1 73 ? -15.766 -4.16 1.227 1 94.31 73 LEU B CA 1
ATOM 1766 C C . LEU B 1 73 ? -14.836 -5.082 2.008 1 94.31 73 LEU B C 1
ATOM 1768 O O . LEU B 1 73 ? -13.609 -4.984 1.887 1 94.31 73 LEU B O 1
ATOM 1772 N N . PRO B 1 74 ? -15.359 -6.008 2.73 1 95.38 74 PRO B N 1
ATOM 1773 C CA . PRO B 1 74 ? -14.562 -6.828 3.65 1 95.38 74 PRO B CA 1
ATOM 1774 C C . PRO B 1 74 ? -13.789 -7.934 2.939 1 95.38 74 PRO B C 1
ATOM 1776 O O . PRO B 1 74 ? -12.883 -8.531 3.523 1 95.38 74 PRO B O 1
ATOM 1779 N N . VAL B 1 75 ? -14.188 -8.227 1.714 1 96.88 75 VAL B N 1
ATOM 1780 C CA . VAL B 1 75 ? -13.539 -9.328 1.002 1 96.88 75 VAL B CA 1
ATOM 1781 C C . VAL B 1 75 ? -12.406 -8.781 0.132 1 96.88 75 VAL B C 1
ATOM 1783 O O . VAL B 1 75 ? -12.633 -7.906 -0.711 1 96.88 75 VAL B O 1
ATOM 1786 N N . ALA B 1 76 ? -11.242 -9.273 0.368 1 98.12 76 ALA B N 1
ATOM 1787 C CA . ALA B 1 76 ? -10.078 -8.906 -0.435 1 98.12 76 ALA B CA 1
ATOM 1788 C C . ALA B 1 76 ? -9.445 -10.141 -1.078 1 98.12 76 ALA B C 1
ATOM 1790 O O . ALA B 1 76 ? -9.367 -11.203 -0.458 1 98.12 76 ALA B O 1
ATOM 1791 N N . ALA B 1 77 ? -8.961 -9.969 -2.307 1 98.56 77 ALA B N 1
ATOM 1792 C CA . ALA B 1 77 ? -8.297 -11.055 -3.02 1 98.56 77 ALA B CA 1
ATOM 1793 C C . ALA B 1 77 ? -7.125 -10.531 -3.848 1 98.56 77 ALA B C 1
ATOM 1795 O O . ALA B 1 77 ? -7.191 -9.43 -4.398 1 98.56 77 ALA B O 1
ATOM 1796 N N . TRP B 1 78 ? -6.078 -11.289 -3.867 1 98.62 78 TRP B N 1
ATOM 1797 C CA . TRP B 1 78 ? -5.047 -11.141 -4.887 1 98.62 78 TRP B CA 1
ATOM 1798 C C . TRP B 1 78 ? -5.348 -12.016 -6.102 1 98.62 78 TRP B C 1
ATOM 1800 O O . TRP B 1 78 ? -5.586 -13.211 -5.965 1 98.62 78 TRP B O 1
ATOM 1810 N N . VAL B 1 79 ? -5.324 -11.367 -7.262 1 98.56 79 VAL B N 1
ATOM 1811 C CA . VAL B 1 79 ? -5.695 -12.062 -8.492 1 98.56 79 VAL B CA 1
ATOM 1812 C C . VAL B 1 79 ? -4.52 -12.039 -9.469 1 98.56 79 VAL B C 1
ATOM 1814 O O . VAL B 1 79 ? -4.016 -10.977 -9.828 1 98.56 79 VAL B O 1
ATOM 1817 N N . ARG B 1 80 ? -4.059 -13.172 -9.812 1 98.38 80 ARG B N 1
ATOM 1818 C CA . ARG B 1 80 ? -3.096 -13.305 -10.906 1 98.38 80 ARG B CA 1
ATOM 1819 C C . ARG B 1 80 ? -3.805 -13.406 -12.25 1 98.38 80 ARG B C 1
ATOM 1821 O O . ARG B 1 80 ? -4.77 -14.164 -12.398 1 98.38 80 ARG B O 1
ATOM 1828 N N . VAL B 1 81 ? -3.357 -12.641 -13.195 1 98.56 81 VAL B N 1
ATOM 1829 C CA . VAL B 1 81 ? -3.965 -12.617 -14.523 1 98.56 81 VAL B CA 1
ATOM 1830 C C . VAL B 1 81 ? -2.914 -12.961 -15.578 1 98.56 81 VAL B C 1
ATOM 1832 O O . VAL B 1 81 ? -1.853 -12.336 -15.633 1 98.56 81 VAL B O 1
ATOM 1835 N N . ARG B 1 82 ? -3.154 -13.938 -16.328 1 98.38 82 ARG B N 1
ATOM 1836 C CA . ARG B 1 82 ? -2.359 -14.297 -17.484 1 98.38 82 ARG B CA 1
ATOM 1837 C C . ARG B 1 82 ? -3.078 -13.914 -18.781 1 98.38 82 ARG B C 1
ATOM 1839 O O . ARG B 1 82 ? -3.959 -14.648 -19.25 1 98.38 82 ARG B O 1
ATOM 1846 N N . PRO B 1 83 ? -2.674 -12.828 -19.344 1 98.06 83 PRO B N 1
ATOM 1847 C CA . PRO B 1 83 ? -3.375 -12.352 -20.547 1 98.06 83 PRO B CA 1
ATOM 1848 C C . PRO B 1 83 ? -3.18 -13.266 -21.75 1 98.06 83 PRO B C 1
ATOM 1850 O O . PRO B 1 83 ? -2.143 -13.93 -21.859 1 98.06 83 PRO B O 1
ATOM 1853 N N . GLY B 1 84 ? -4.191 -13.273 -22.578 1 96.88 84 GLY B N 1
ATOM 1854 C CA . GLY B 1 84 ? -3.986 -13.836 -23.906 1 96.88 84 GLY B CA 1
ATOM 1855 C C . GLY B 1 84 ? -3.062 -13.008 -24.781 1 96.88 84 GLY B C 1
ATOM 1856 O O . GLY B 1 84 ? -2.629 -11.93 -24.375 1 96.88 84 GLY B O 1
ATOM 1857 N N . PRO B 1 85 ? -2.721 -13.586 -25.938 1 96 85 PRO B N 1
ATOM 1858 C CA . PRO B 1 85 ? -1.835 -12.844 -26.828 1 96 85 PRO B CA 1
ATOM 1859 C C . PRO B 1 85 ? -2.355 -11.445 -27.156 1 96 85 PRO B C 1
ATOM 1861 O O . PRO B 1 85 ? -3.52 -11.281 -27.531 1 96 85 PRO B O 1
ATOM 1864 N N . GLY B 1 86 ? -1.524 -10.453 -26.938 1 96.56 86 GLY B N 1
ATOM 1865 C CA . GLY B 1 86 ? -1.831 -9.078 -27.312 1 96.56 86 GLY B CA 1
ATOM 1866 C C . GLY B 1 86 ? -2.777 -8.398 -26.344 1 96.56 86 GLY B C 1
ATOM 1867 O O . GLY B 1 86 ? -3.23 -7.281 -26.594 1 96.56 86 GLY B O 1
ATOM 1868 N N . GLN B 1 87 ? -3.049 -9.047 -25.188 1 97.69 87 GLN B N 1
ATOM 1869 C CA . GLN B 1 87 ? -4.109 -8.523 -24.328 1 97.69 87 GLN B CA 1
ATOM 1870 C C . GLN B 1 87 ? -3.529 -7.793 -23.109 1 97.69 87 GLN B C 1
ATOM 1872 O O . GLN B 1 87 ? -4.27 -7.367 -22.234 1 97.69 87 GLN B O 1
ATOM 1877 N N . LEU B 1 88 ? -2.25 -7.578 -23.078 1 97.12 88 LEU B N 1
ATOM 1878 C CA . LEU B 1 88 ? -1.585 -6.953 -21.938 1 97.12 88 LEU B CA 1
ATOM 1879 C C . LEU B 1 88 ? -2.152 -5.562 -21.672 1 97.12 88 LEU B C 1
ATOM 1881 O O . LEU B 1 88 ? -2.521 -5.242 -20.547 1 97.12 88 LEU B O 1
ATOM 1885 N N . GLY B 1 89 ? -2.219 -4.797 -22.703 1 98 89 GLY B N 1
ATOM 1886 C CA . GLY B 1 89 ? -2.713 -3.436 -22.562 1 98 89 GLY B CA 1
ATOM 1887 C C . GLY B 1 89 ? -4.145 -3.367 -22.062 1 98 89 GLY B C 1
ATOM 1888 O O . GLY B 1 89 ? -4.48 -2.508 -21.25 1 98 89 GLY B O 1
ATOM 1889 N N . ARG B 1 90 ? -4.988 -4.254 -22.531 1 98.12 90 ARG B N 1
ATOM 1890 C CA . ARG B 1 90 ? -6.395 -4.27 -22.156 1 98.12 90 ARG B CA 1
ATOM 1891 C C . ARG B 1 90 ? -6.559 -4.633 -20.688 1 98.12 90 ARG B C 1
ATOM 1893 O O . ARG B 1 90 ? -7.418 -4.078 -19.984 1 98.12 90 ARG B O 1
ATOM 1900 N N . VAL B 1 91 ? -5.754 -5.512 -20.219 1 98.44 91 VAL B N 1
ATOM 1901 C CA . VAL B 1 91 ? -5.809 -5.91 -18.828 1 98.44 91 VAL B CA 1
ATOM 1902 C C . VAL B 1 91 ? -5.418 -4.73 -17.938 1 98.44 91 VAL B C 1
ATOM 1904 O O . VAL B 1 91 ? -6.102 -4.434 -16.953 1 98.44 91 VAL B O 1
ATOM 1907 N N . ALA B 1 92 ? -4.336 -4.074 -18.312 1 98.56 92 ALA B N 1
ATOM 1908 C CA . ALA B 1 92 ? -3.867 -2.928 -17.547 1 98.56 92 ALA B CA 1
ATOM 1909 C C . ALA B 1 92 ? -4.91 -1.812 -17.531 1 98.56 92 ALA B C 1
ATOM 1911 O O . ALA B 1 92 ? -5.164 -1.207 -16.484 1 98.56 92 ALA B O 1
ATOM 1912 N N . GLU B 1 93 ? -5.504 -1.559 -18.656 1 98.5 93 GLU B N 1
ATOM 1913 C CA . GLU B 1 93 ? -6.52 -0.519 -18.781 1 98.5 93 GLU B CA 1
ATOM 1914 C C . GLU B 1 93 ? -7.746 -0.842 -17.938 1 98.5 93 GLU B C 1
ATOM 1916 O O . GLU B 1 93 ? -8.281 0.032 -17.25 1 98.5 93 GLU B O 1
ATOM 1921 N N . LEU B 1 94 ? -8.18 -2.059 -18.031 1 98.44 94 LEU B N 1
ATOM 1922 C CA . LEU B 1 94 ? -9.328 -2.492 -17.25 1 98.44 94 LEU B CA 1
ATOM 1923 C C . LEU B 1 94 ? -9.047 -2.379 -15.75 1 98.44 94 LEU B C 1
ATOM 1925 O O . LEU B 1 94 ? -9.898 -1.918 -14.984 1 98.44 94 LEU B O 1
ATOM 1929 N N . ALA B 1 95 ? -7.863 -2.811 -15.328 1 98.5 95 ALA B N 1
ATOM 1930 C CA . ALA B 1 95 ? -7.48 -2.705 -13.922 1 98.5 95 ALA B CA 1
ATOM 1931 C C . ALA B 1 95 ? -7.562 -1.261 -13.438 1 98.5 95 ALA B C 1
ATOM 1933 O O . ALA B 1 95 ? -8.07 -0.993 -12.352 1 98.5 95 ALA B O 1
ATOM 1934 N N . ALA B 1 96 ? -7.09 -0.36 -14.289 1 97.75 96 ALA B N 1
ATOM 1935 C CA . ALA B 1 96 ? -7.082 1.059 -13.938 1 97.75 96 ALA B CA 1
ATOM 1936 C C . ALA B 1 96 ? -8.5 1.617 -13.883 1 97.75 96 ALA B C 1
ATOM 1938 O O . ALA B 1 96 ? -8.789 2.523 -13.094 1 97.75 96 ALA B O 1
ATOM 1939 N N . ALA B 1 97 ? -9.383 1.067 -14.602 1 96.44 97 ALA B N 1
ATOM 1940 C CA . ALA B 1 97 ? -10.742 1.589 -14.742 1 96.44 97 ALA B CA 1
ATOM 1941 C C . ALA B 1 97 ? -11.641 1.065 -13.625 1 96.44 97 ALA B C 1
ATOM 1943 O O . ALA B 1 97 ? -12.672 1.671 -13.312 1 96.44 97 ALA B O 1
ATOM 1944 N N . ARG B 1 98 ? -11.344 -0.053 -13.062 1 95.31 98 ARG B N 1
ATOM 1945 C CA . ARG B 1 98 ? -12.227 -0.685 -12.078 1 95.31 98 ARG B CA 1
ATOM 1946 C C . ARG B 1 98 ? -11.914 -0.19 -10.672 1 95.31 98 ARG B C 1
ATOM 1948 O O . ARG B 1 98 ? -10.82 -0.416 -10.156 1 95.31 98 ARG B O 1
ATOM 1955 N N . PRO B 1 99 ? -12.859 0.438 -10 1 92.31 99 PRO B N 1
ATOM 1956 C CA . PRO B 1 99 ? -12.617 0.988 -8.664 1 92.31 99 PRO B CA 1
ATOM 1957 C C . PRO B 1 99 ? -12.359 -0.094 -7.617 1 92.31 99 PRO B C 1
ATOM 1959 O O . PRO B 1 99 ? -11.781 0.185 -6.562 1 92.31 99 PRO B O 1
ATOM 1962 N N . GLU B 1 100 ? -12.781 -1.299 -7.91 1 95.12 100 GLU B N 1
ATOM 1963 C CA . GLU B 1 100 ? -12.57 -2.414 -6.992 1 95.12 100 GLU B CA 1
ATOM 1964 C C . GLU B 1 100 ? -11.094 -2.797 -6.918 1 95.12 100 GLU B C 1
ATOM 1966 O O . GLU B 1 100 ? -10.672 -3.482 -5.988 1 95.12 100 GLU B O 1
ATOM 1971 N N . VAL B 1 101 ? -10.352 -2.426 -7.98 1 97.44 101 VAL B N 1
ATOM 1972 C CA . VAL B 1 101 ? -8.93 -2.752 -8.039 1 97.44 101 VAL B CA 1
ATOM 1973 C C . VAL B 1 101 ? -8.125 -1.692 -7.285 1 97.44 101 VAL B C 1
ATOM 1975 O O . VAL B 1 101 ? -8.086 -0.528 -7.691 1 97.44 101 VAL B O 1
ATOM 1978 N N . SER B 1 102 ? -7.469 -2.152 -6.25 1 97.06 102 SER B N 1
ATOM 1979 C CA . SER B 1 102 ? -6.727 -1.196 -5.434 1 97.06 102 SER B CA 1
ATOM 1980 C C . SER B 1 102 ? -5.254 -1.165 -5.82 1 97.06 102 SER B C 1
ATOM 1982 O O . SER B 1 102 ? -4.523 -0.245 -5.441 1 97.06 102 SER B O 1
ATOM 1984 N N . GLU B 1 103 ? -4.805 -2.178 -6.535 1 98.06 103 GLU B N 1
ATOM 1985 C CA . GLU B 1 103 ? -3.43 -2.271 -7.016 1 98.06 103 GLU B CA 1
ATOM 1986 C C . GLU B 1 103 ? -3.324 -3.227 -8.203 1 98.06 103 GLU B C 1
ATOM 1988 O O . GLU B 1 103 ? -4.035 -4.23 -8.266 1 98.06 103 GLU B O 1
ATOM 1993 N N . CYS B 1 104 ? -2.393 -2.854 -9.062 1 98.69 104 CYS B N 1
ATOM 1994 C CA . CYS B 1 104 ? -2.076 -3.719 -10.195 1 98.69 104 CYS B CA 1
ATOM 1995 C C . CYS B 1 104 ? -0.591 -3.656 -10.531 1 98.69 104 CYS B C 1
ATOM 1997 O O . CYS B 1 104 ? -0.035 -2.57 -10.703 1 98.69 104 CYS B O 1
ATOM 1999 N N . HIS B 1 105 ? 0.008 -4.781 -10.586 1 98.75 105 HIS B N 1
ATOM 2000 C CA . HIS B 1 105 ? 1.421 -4.898 -10.93 1 98.75 105 HIS B CA 1
ATOM 2001 C C . HIS B 1 105 ? 1.618 -5.789 -12.156 1 98.75 105 HIS B C 1
ATOM 2003 O O . HIS B 1 105 ? 1.027 -6.867 -12.25 1 98.75 105 HIS B O 1
ATOM 2009 N N . ARG B 1 106 ? 2.396 -5.266 -13.07 1 98.69 106 ARG B N 1
ATOM 2010 C CA . ARG B 1 106 ? 2.965 -6.172 -14.062 1 98.69 106 ARG B CA 1
ATOM 2011 C C . ARG B 1 106 ? 4.18 -6.906 -13.5 1 98.69 106 ARG B C 1
ATOM 2013 O O . ARG B 1 106 ? 5.086 -6.285 -12.945 1 98.69 106 ARG B O 1
ATOM 2020 N N . ILE B 1 107 ? 4.148 -8.188 -13.648 1 98.44 107 ILE B N 1
ATOM 2021 C CA . ILE B 1 107 ? 5.211 -8.977 -13.031 1 98.44 107 ILE B CA 1
ATOM 2022 C C . ILE B 1 107 ? 5.781 -9.961 -14.039 1 98.44 107 ILE B C 1
ATOM 2024 O O . ILE B 1 107 ? 5.141 -10.266 -15.055 1 98.44 107 ILE B O 1
ATOM 2028 N N . SER B 1 108 ? 6.98 -10.445 -13.734 1 97.31 108 SER B N 1
ATOM 2029 C CA . SER B 1 108 ? 7.613 -11.484 -14.539 1 97.31 108 SER B CA 1
ATOM 2030 C C . SER B 1 108 ? 7.059 -12.867 -14.195 1 97.31 108 SER B C 1
ATOM 2032 O O . SER B 1 108 ? 6.281 -13.008 -13.25 1 97.31 108 SER B O 1
ATOM 2034 N N . GLY B 1 109 ? 7.391 -13.797 -15.047 1 93.94 109 GLY B N 1
ATOM 2035 C CA . GLY B 1 109 ? 7.016 -15.172 -14.766 1 93.94 109 GLY B CA 1
ATOM 2036 C C . GLY B 1 109 ? 5.797 -15.633 -15.547 1 93.94 109 GLY B C 1
ATOM 2037 O O . GLY B 1 109 ? 5.496 -15.086 -16.609 1 93.94 109 GLY B O 1
ATOM 2038 N N . GLU B 1 110 ? 5.145 -16.594 -14.945 1 89.56 110 GLU B N 1
ATOM 2039 C CA . GLU B 1 110 ? 4.043 -17.234 -15.656 1 89.56 110 GLU B CA 1
ATOM 2040 C C . GLU B 1 110 ? 2.818 -16.328 -15.711 1 89.56 110 GLU B C 1
ATOM 2042 O O . GLU B 1 110 ? 2.059 -16.359 -16.672 1 89.56 110 GLU B O 1
ATOM 2047 N N . ASP B 1 111 ? 2.77 -15.602 -14.664 1 93 111 ASP B N 1
ATOM 2048 C CA . ASP B 1 111 ? 1.684 -14.625 -14.664 1 93 111 ASP B CA 1
ATOM 2049 C C . ASP B 1 111 ? 2.17 -13.258 -15.148 1 93 111 ASP B C 1
ATOM 2051 O O . ASP B 1 111 ? 3.359 -12.953 -15.062 1 93 111 ASP B O 1
ATOM 2055 N N . CYS B 1 112 ? 1.453 -12.453 -15.609 1 97.19 112 CYS B N 1
ATOM 2056 C CA . CYS B 1 112 ? 1.824 -11.141 -16.141 1 97.19 112 CYS B CA 1
ATOM 2057 C C . CYS B 1 112 ? 1.312 -10.031 -15.227 1 97.19 112 CYS B C 1
ATOM 2059 O O . CYS B 1 112 ? 1.917 -8.961 -15.156 1 97.19 112 CYS B O 1
ATOM 2061 N N . PHE B 1 113 ? 0.192 -10.359 -14.539 1 98.75 113 PHE B N 1
ATOM 2062 C CA . PHE B 1 113 ? -0.351 -9.32 -13.672 1 98.75 113 PHE B CA 1
ATOM 2063 C C . PHE B 1 113 ? -0.718 -9.883 -12.305 1 98.75 113 PHE B C 1
ATOM 2065 O O . PHE B 1 113 ? -1.141 -11.031 -12.203 1 98.75 113 PHE B O 1
ATOM 2072 N N . LEU B 1 114 ? -0.562 -9.117 -11.336 1 98.75 114 LEU B N 1
ATOM 2073 C CA . LEU B 1 114 ? -1.061 -9.312 -9.977 1 98.75 114 LEU B CA 1
ATOM 2074 C C . LEU B 1 114 ? -1.921 -8.133 -9.531 1 98.75 114 LEU B C 1
ATOM 2076 O O . LEU B 1 114 ? -1.453 -6.996 -9.508 1 98.75 114 LEU B O 1
ATOM 2080 N N . LEU B 1 115 ? -3.189 -8.383 -9.219 1 98.69 115 LEU B N 1
ATOM 2081 C CA . LEU B 1 115 ? -4.148 -7.359 -8.812 1 98.69 115 LEU B CA 1
ATOM 2082 C C . LEU B 1 115 ? -4.602 -7.582 -7.375 1 98.69 115 LEU B C 1
ATOM 2084 O O . LEU B 1 115 ? -4.844 -8.719 -6.965 1 98.69 115 LEU B O 1
ATOM 2088 N N . LYS B 1 116 ? -4.781 -6.57 -6.707 1 98.62 116 LYS B N 1
ATOM 2089 C CA . LYS B 1 116 ? -5.531 -6.617 -5.453 1 98.62 116 LYS B CA 1
ATOM 2090 C C . LYS B 1 116 ? -6.949 -6.09 -5.645 1 98.62 116 LYS B C 1
ATOM 2092 O O . LYS B 1 116 ? -7.145 -4.996 -6.18 1 98.62 116 LYS B O 1
ATOM 2097 N N . VAL B 1 117 ? -7.93 -6.844 -5.207 1 98.38 117 VAL B N 1
ATOM 2098 C CA . VAL B 1 117 ? -9.336 -6.523 -5.449 1 98.38 117 VAL B CA 1
ATOM 2099 C C . VAL B 1 117 ? -10.109 -6.555 -4.133 1 98.38 117 VAL B C 1
ATOM 2101 O O . VAL B 1 117 ? -9.898 -7.445 -3.303 1 98.38 117 VAL B O 1
ATOM 2104 N N . HIS B 1 118 ? -11.008 -5.652 -3.971 1 97.69 118 HIS B N 1
ATOM 2105 C CA . HIS B 1 118 ? -11.891 -5.59 -2.812 1 97.69 118 HIS B CA 1
ATOM 2106 C C . HIS B 1 118 ? -13.359 -5.598 -3.238 1 97.69 118 HIS B C 1
ATOM 2108 O O . HIS B 1 118 ? -13.758 -4.832 -4.121 1 97.69 118 HIS B O 1
ATOM 2114 N N . VAL B 1 119 ? -14.117 -6.445 -2.594 1 96.38 119 VAL B N 1
ATOM 2115 C CA . VAL B 1 119 ? -15.539 -6.535 -2.914 1 96.38 119 VAL B CA 1
ATOM 2116 C C . VAL B 1 119 ? -16.344 -6.73 -1.634 1 96.38 119 VAL B C 1
ATOM 2118 O O . VAL B 1 119 ? -15.781 -6.969 -0.565 1 96.38 119 VAL B O 1
ATOM 2121 N N . ALA B 1 120 ? -17.672 -6.625 -1.752 1 94.88 120 ALA B N 1
ATOM 2122 C CA . ALA B 1 120 ? -18.562 -6.676 -0.597 1 94.88 120 ALA B CA 1
ATOM 2123 C C . ALA B 1 120 ? -18.75 -8.109 -0.113 1 94.88 120 ALA B C 1
ATOM 2125 O O . ALA B 1 120 ? -18.922 -8.352 1.084 1 94.88 120 ALA B O 1
ATOM 2126 N N . GLU B 1 121 ? -18.75 -9.023 -1.022 1 95.88 121 GLU B N 1
ATOM 2127 C CA . GLU B 1 121 ? -18.922 -10.445 -0.773 1 95.88 121 GLU B CA 1
ATOM 2128 C C . GLU B 1 121 ? -18.219 -11.281 -1.851 1 95.88 121 GLU B C 1
ATOM 2130 O O . GLU B 1 121 ? -17.922 -10.773 -2.936 1 95.88 121 GLU B O 1
ATOM 2135 N N . ILE B 1 122 ? -18.047 -12.508 -1.545 1 95.56 122 ILE B N 1
ATOM 2136 C CA . ILE B 1 122 ? -17.281 -13.391 -2.422 1 95.56 122 ILE B CA 1
ATOM 2137 C C . ILE B 1 122 ? -17.984 -13.484 -3.781 1 95.56 122 ILE B C 1
ATOM 2139 O O . ILE B 1 122 ? -17.312 -13.445 -4.824 1 95.56 122 ILE B O 1
ATOM 2143 N N . ALA B 1 123 ? -19.266 -13.516 -3.773 1 95.94 123 ALA B N 1
ATOM 2144 C CA . ALA B 1 123 ? -20.031 -13.641 -5.012 1 95.94 123 ALA B CA 1
ATOM 2145 C C . ALA B 1 123 ? -19.781 -12.445 -5.93 1 95.94 123 ALA B C 1
ATOM 2147 O O . ALA B 1 123 ? -19.797 -12.586 -7.152 1 95.94 123 ALA B O 1
ATOM 2148 N N . ALA B 1 124 ? -19.547 -11.289 -5.395 1 95.38 124 ALA B N 1
ATOM 2149 C CA . ALA B 1 124 ? -19.328 -10.07 -6.172 1 95.38 124 ALA B CA 1
ATOM 2150 C C . ALA B 1 124 ? -18 -10.117 -6.906 1 95.38 124 ALA B C 1
ATOM 2152 O O . ALA B 1 124 ? -17.781 -9.391 -7.883 1 95.38 124 ALA B O 1
ATOM 2153 N N . LEU B 1 125 ? -17.094 -10.953 -6.434 1 96.62 125 LEU B N 1
ATOM 2154 C CA . LEU B 1 125 ? -15.797 -11.086 -7.098 1 96.62 125 LEU B CA 1
ATOM 2155 C C . LEU B 1 125 ? -15.953 -11.656 -8.5 1 96.62 125 LEU B C 1
ATOM 2157 O O . LEU B 1 125 ? -15.219 -11.289 -9.414 1 96.62 125 LEU B O 1
ATOM 2161 N N . GLU B 1 126 ? -16.922 -12.5 -8.602 1 95.62 126 GLU B N 1
ATOM 2162 C CA . GLU B 1 126 ? -17.188 -13.117 -9.898 1 95.62 126 GLU B CA 1
ATOM 2163 C C . GLU B 1 126 ? -17.406 -12.062 -10.977 1 95.62 126 GLU B C 1
ATOM 2165 O O . GLU B 1 126 ? -16.859 -12.18 -12.078 1 95.62 126 GLU B O 1
ATOM 2170 N N . GLY B 1 127 ? -18.203 -11.078 -10.648 1 95.56 127 GLY B N 1
ATOM 2171 C CA . GLY B 1 127 ? -18.438 -10.016 -11.602 1 95.56 127 GLY B CA 1
ATOM 2172 C C . GLY B 1 127 ? -17.172 -9.312 -12.047 1 95.56 127 GLY B C 1
ATOM 2173 O O . GLY B 1 127 ? -17 -9.023 -13.234 1 95.56 127 GLY B O 1
ATOM 2174 N N . VAL B 1 128 ? -16.312 -9.031 -11.203 1 96.69 128 VAL B N 1
ATOM 2175 C CA . VAL B 1 128 ? -15.039 -8.383 -11.516 1 96.69 128 VAL B CA 1
ATOM 2176 C C . VAL B 1 128 ? -14.172 -9.312 -12.367 1 96.69 128 VAL B C 1
ATOM 2178 O O . VAL B 1 128 ? -13.633 -8.898 -13.398 1 96.69 128 VAL B O 1
ATOM 2181 N N . LEU B 1 129 ? -14.094 -10.578 -11.953 1 97.88 129 LEU B N 1
ATOM 2182 C CA . LEU B 1 129 ? -13.242 -11.547 -12.641 1 97.88 129 LEU B CA 1
ATOM 2183 C C . LEU B 1 129 ? -13.727 -11.781 -14.062 1 97.88 129 LEU B C 1
ATOM 2185 O O . LEU B 1 129 ? -12.914 -11.969 -14.977 1 97.88 129 LEU B O 1
ATOM 2189 N N . ASP B 1 130 ? -15.047 -11.773 -14.227 1 97.81 130 ASP B N 1
ATOM 2190 C CA . ASP B 1 130 ? -15.617 -12.008 -15.555 1 97.81 130 ASP B CA 1
ATOM 2191 C C . ASP B 1 130 ? -15.094 -10.992 -16.562 1 97.81 130 ASP B C 1
ATOM 2193 O O . ASP B 1 130 ? -14.906 -11.32 -17.734 1 97.81 130 ASP B O 1
ATOM 2197 N N . GLU B 1 131 ? -14.898 -9.836 -16.172 1 97.94 131 GLU B N 1
ATOM 2198 C CA . GLU B 1 131 ? -14.383 -8.805 -17.062 1 97.94 131 GLU B CA 1
ATOM 2199 C C . GLU B 1 131 ? -12.945 -9.102 -17.469 1 97.94 131 GLU B C 1
ATOM 2201 O O . GLU B 1 131 ? -12.562 -8.898 -18.625 1 97.94 131 GLU B O 1
ATOM 2206 N N . PHE B 1 132 ? -12.164 -9.594 -16.578 1 98.25 132 PHE B N 1
ATOM 2207 C CA . PHE B 1 132 ? -10.766 -9.898 -16.875 1 98.25 132 PHE B CA 1
ATOM 2208 C C . PHE B 1 132 ? -10.656 -11.195 -17.672 1 98.25 132 PHE B C 1
ATOM 2210 O O . PHE B 1 132 ? -9.758 -11.352 -18.484 1 98.25 132 PHE B O 1
ATOM 2217 N N . LEU B 1 133 ? -11.578 -12.086 -17.453 1 97.81 133 LEU B N 1
ATOM 2218 C CA . LEU B 1 133 ? -11.57 -13.391 -18.109 1 97.81 133 LEU B CA 1
ATOM 2219 C C . LEU B 1 133 ? -11.758 -13.227 -19.625 1 97.81 133 LEU B C 1
ATOM 2221 O O . LEU B 1 133 ? -11.414 -14.125 -20.391 1 97.81 133 LEU B O 1
ATOM 2225 N N . ARG B 1 134 ? -12.25 -12.094 -20.016 1 97.69 134 ARG B N 1
ATOM 2226 C CA . ARG B 1 134 ? -12.383 -11.789 -21.438 1 97.69 134 ARG B CA 1
ATOM 2227 C C . ARG B 1 134 ? -11.016 -11.641 -22.094 1 97.69 134 ARG B C 1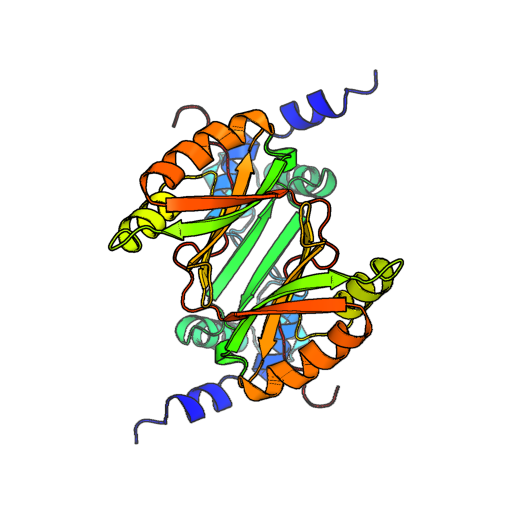
ATOM 2229 O O . ARG B 1 134 ? -10.891 -11.766 -23.312 1 97.69 134 ARG B O 1
ATOM 2236 N N . PHE B 1 135 ? -10.062 -11.414 -21.266 1 98.12 135 PHE B N 1
ATOM 2237 C CA . PHE B 1 135 ? -8.773 -11.055 -21.828 1 98.12 135 PHE B CA 1
ATOM 2238 C C . PHE B 1 135 ? -7.699 -12.055 -21.422 1 98.12 135 PHE B C 1
ATOM 2240 O O . PHE B 1 135 ? -6.551 -11.945 -21.859 1 98.12 135 PHE B O 1
ATOM 2247 N N . GLY B 1 136 ? -8.039 -12.961 -20.578 1 97.06 136 GLY B N 1
ATOM 2248 C CA . GLY B 1 136 ? -7.059 -13.922 -20.109 1 97.06 136 GLY B CA 1
ATOM 2249 C C . GLY B 1 136 ? -7.582 -14.812 -19 1 97.06 136 GLY B C 1
ATOM 2250 O O . GLY B 1 136 ? -8.773 -14.781 -18.672 1 97.06 136 GLY B O 1
ATOM 2251 N N . GLN B 1 137 ? -6.68 -15.609 -18.438 1 97.88 137 GLN B N 1
ATOM 2252 C CA . GLN B 1 137 ? -6.988 -16.5 -17.328 1 97.88 137 GLN B CA 1
ATOM 2253 C C . GLN B 1 137 ? -6.684 -15.844 -15.984 1 97.88 137 GLN B C 1
ATOM 2255 O O . GLN B 1 137 ? -5.758 -15.039 -15.883 1 97.88 137 GLN B O 1
ATOM 2260 N N . THR B 1 138 ? -7.465 -16.219 -15 1 97.75 138 THR B N 1
ATOM 2261 C CA . THR B 1 138 ? -7.277 -15.641 -13.672 1 97.75 138 THR B CA 1
ATOM 2262 C C . THR B 1 138 ? -7.168 -16.734 -12.617 1 97.75 138 THR B C 1
ATOM 2264 O O . THR B 1 138 ? -7.773 -17.797 -12.75 1 97.75 138 THR B O 1
ATOM 2267 N N . VAL B 1 139 ? -6.355 -16.516 -11.609 1 97.25 139 VAL B N 1
ATOM 2268 C CA . VAL B 1 139 ? -6.293 -17.297 -10.383 1 97.25 139 VAL B CA 1
ATOM 2269 C C . VAL B 1 139 ? -6.43 -16.375 -9.172 1 97.25 139 VAL B C 1
ATOM 2271 O O . VAL B 1 139 ? -5.648 -15.43 -9.016 1 97.25 139 VAL B O 1
ATOM 2274 N N . SER B 1 140 ? -7.422 -16.672 -8.344 1 97.38 140 SER B N 1
ATOM 2275 C CA . SER B 1 140 ? -7.715 -15.773 -7.23 1 97.38 140 SER B CA 1
ATOM 2276 C C . SER B 1 140 ? -7.355 -16.406 -5.891 1 97.38 140 SER B C 1
ATOM 2278 O O . SER B 1 140 ? -7.59 -17.609 -5.684 1 97.38 140 SER B O 1
ATOM 2280 N N . SER B 1 141 ? -6.75 -15.664 -5.023 1 98.19 141 SER B N 1
ATOM 2281 C CA . SER B 1 141 ? -6.461 -16.047 -3.643 1 98.19 141 SER B CA 1
ATOM 2282 C C . SER B 1 141 ? -7.012 -15.008 -2.664 1 98.19 141 SER B C 1
ATOM 2284 O O . SER B 1 141 ? -6.656 -13.828 -2.73 1 98.19 141 SER B O 1
ATOM 2286 N N . PHE B 1 142 ? -7.863 -15.461 -1.777 1 98.31 142 PHE B N 1
ATOM 2287 C CA . PHE B 1 142 ? -8.445 -14.539 -0.811 1 98.31 142 PHE B CA 1
ATOM 2288 C C . PHE B 1 142 ? -7.445 -14.195 0.284 1 98.31 142 PHE B C 1
ATOM 2290 O O . PHE B 1 142 ? -6.707 -15.062 0.754 1 98.31 142 PHE B O 1
ATOM 2297 N N . VAL B 1 143 ? -7.441 -12.969 0.698 1 98.5 143 VAL B N 1
ATOM 2298 C CA . VAL B 1 143 ? -6.586 -12.547 1.803 1 98.5 143 VAL B CA 1
ATOM 2299 C C . VAL B 1 143 ? -7.184 -13.016 3.127 1 98.5 143 VAL B C 1
ATOM 2301 O O . VAL B 1 143 ? -8.312 -12.664 3.465 1 98.5 143 VAL B O 1
ATOM 2304 N N . VAL B 1 144 ? -6.441 -13.781 3.777 1 97.75 144 VAL B N 1
ATOM 2305 C CA . VAL B 1 144 ? -6.867 -14.297 5.074 1 97.75 144 VAL B CA 1
ATOM 2306 C C . VAL B 1 144 ? -6.434 -13.344 6.18 1 97.75 144 VAL B C 1
ATOM 2308 O O . VAL B 1 144 ? -7.223 -13.008 7.066 1 97.75 144 VAL B O 1
ATOM 2311 N N . SER B 1 145 ? -5.25 -12.914 6.156 1 97.31 145 SER B N 1
ATOM 2312 C CA . SER B 1 145 ? -4.664 -11.938 7.074 1 97.31 145 SER B CA 1
ATOM 2313 C C . SER B 1 145 ? -3.447 -11.258 6.457 1 97.31 145 SER B C 1
ATOM 2315 O O . SER B 1 145 ? -3.004 -11.633 5.371 1 97.31 145 SER B O 1
ATOM 2317 N N . THR B 1 146 ? -2.998 -10.25 7.07 1 97.88 146 THR B N 1
ATOM 2318 C CA . THR B 1 146 ? -1.846 -9.484 6.598 1 97.88 146 THR B CA 1
ATOM 2319 C C . THR B 1 146 ? -0.805 -9.344 7.703 1 97.88 146 THR B C 1
ATOM 2321 O O . THR B 1 146 ? -0.746 -8.312 8.375 1 97.88 146 THR B O 1
ATOM 2324 N N . PRO B 1 147 ? 0.066 -10.383 7.836 1 98.12 147 PRO B N 1
ATOM 2325 C CA . PRO B 1 147 ? 1.052 -10.367 8.922 1 98.12 147 PRO B CA 1
ATOM 2326 C C . PRO B 1 147 ? 1.962 -9.141 8.867 1 98.12 147 PRO B C 1
ATOM 2328 O O . PRO B 1 147 ? 2.455 -8.688 9.906 1 98.12 147 PRO B O 1
ATOM 2331 N N . VAL B 1 148 ? 2.285 -8.648 7.711 1 97.75 148 VAL B N 1
ATOM 2332 C CA . VAL B 1 148 ? 3.049 -7.422 7.531 1 97.75 148 VAL B CA 1
ATOM 2333 C C . VAL B 1 148 ? 2.248 -6.434 6.684 1 97.75 148 VAL B C 1
ATOM 2335 O O . VAL B 1 148 ? 2.287 -6.492 5.449 1 97.75 148 VAL B O 1
ATOM 2338 N N . PRO B 1 149 ? 1.562 -5.543 7.363 1 95.62 149 PRO B N 1
ATOM 2339 C CA . PRO B 1 149 ? 0.908 -4.492 6.578 1 95.62 149 PRO B CA 1
ATOM 2340 C C . PRO B 1 149 ? 1.902 -3.639 5.793 1 95.62 149 PRO B C 1
ATOM 2342 O O . PRO B 1 149 ? 3.078 -3.562 6.156 1 95.62 149 PRO B O 1
ATOM 2345 N N . PRO B 1 150 ? 1.392 -3.078 4.664 1 94.94 150 PRO B N 1
ATOM 2346 C CA . PRO B 1 150 ? 2.309 -2.254 3.873 1 94.94 150 PRO B CA 1
ATOM 2347 C C . PRO B 1 150 ? 3.123 -1.29 4.734 1 94.94 150 PRO B C 1
ATOM 2349 O O . PRO B 1 150 ? 2.568 -0.606 5.598 1 94.94 150 PRO B O 1
ATOM 2352 N N . ARG B 1 151 ? 4.41 -1.237 4.473 1 92.25 151 ARG B N 1
ATOM 2353 C CA . ARG B 1 151 ? 5.328 -0.363 5.195 1 92.25 151 ARG B CA 1
ATOM 2354 C C . ARG B 1 151 ? 6.461 0.11 4.293 1 92.25 151 ARG B C 1
ATOM 2356 O O . ARG B 1 151 ? 6.816 -0.569 3.326 1 92.25 151 ARG B O 1
ATOM 2363 N N . PRO B 1 152 ? 6.922 1.274 4.586 1 90.75 152 PRO B N 1
ATOM 2364 C CA . PRO B 1 152 ? 8.07 1.731 3.797 1 90.75 152 PRO B CA 1
ATOM 2365 C C . PRO B 1 152 ? 9.336 0.924 4.07 1 90.75 152 PRO B C 1
ATOM 2367 O O . PRO B 1 152 ? 9.555 0.485 5.203 1 90.75 152 PRO B O 1
ATOM 2370 N N . VAL B 1 153 ? 10.047 0.711 3.041 1 89 153 VAL B N 1
ATOM 2371 C CA . VAL B 1 153 ? 11.359 0.096 3.197 1 89 153 VAL B CA 1
ATOM 2372 C C . VAL B 1 153 ? 12.422 1.18 3.363 1 89 153 VAL B C 1
ATOM 2374 O O . VAL B 1 153 ? 12.633 1.99 2.457 1 89 153 VAL B O 1
ATOM 2377 N N . LEU B 1 154 ? 12.977 1.267 4.488 1 86 154 LEU B N 1
ATOM 2378 C CA . LEU B 1 154 ? 14 2.26 4.777 1 86 154 LEU B CA 1
ATOM 2379 C C . LEU B 1 154 ? 15.336 1.586 5.094 1 86 154 LEU B C 1
ATOM 2381 O O . LEU B 1 154 ? 15.383 0.627 5.867 1 86 154 LEU B O 1
ATOM 2385 N N . PRO B 1 155 ? 16.297 2.01 4.395 1 76.38 155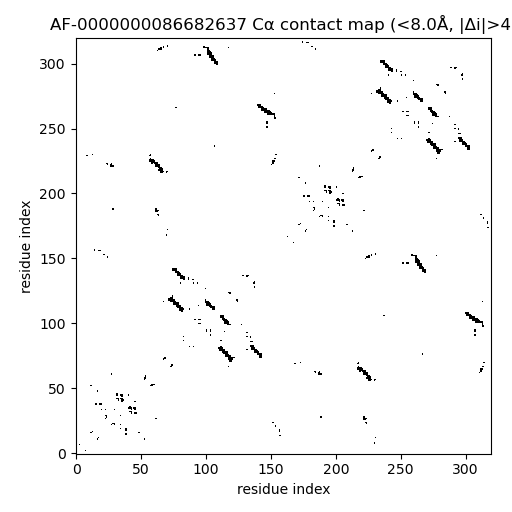 PRO B N 1
ATOM 2386 C CA . PRO B 1 155 ? 17.609 1.515 4.812 1 76.38 155 PRO B CA 1
ATOM 2387 C C . PRO B 1 155 ? 17.953 1.904 6.25 1 76.38 155 PRO B C 1
ATOM 2389 O O . PRO B 1 155 ? 17.438 2.895 6.766 1 76.38 155 PRO B O 1
ATOM 2392 N N . PRO B 1 156 ? 18.625 0.938 6.816 1 72.56 156 PRO B N 1
ATOM 2393 C CA . PRO B 1 156 ? 19.047 1.285 8.172 1 72.56 156 PRO B CA 1
ATOM 2394 C C . PRO B 1 156 ? 19.766 2.625 8.242 1 72.56 156 PRO B C 1
ATOM 2396 O O . PRO B 1 156 ? 20.469 3 7.297 1 72.56 156 PRO B O 1
ATOM 2399 N N . LEU B 1 157 ? 19.375 3.453 9.266 1 70.31 157 LEU B N 1
ATOM 2400 C CA . LEU B 1 157 ? 20.078 4.719 9.445 1 70.31 157 LEU B CA 1
ATOM 2401 C C . LEU B 1 157 ? 21.562 4.48 9.734 1 70.31 157 LEU B C 1
ATOM 2403 O O . LEU B 1 157 ? 21.922 3.484 10.367 1 70.31 157 LEU B O 1
ATOM 2407 N N . PRO B 1 158 ? 22.312 5.336 9.047 1 58.78 158 PRO B N 1
ATOM 2408 C CA . PRO B 1 158 ? 23.734 5.184 9.414 1 58.78 158 PRO B CA 1
ATOM 2409 C C . PRO B 1 158 ? 23.969 5.281 10.922 1 58.78 158 PRO B C 1
ATOM 2411 O O . PRO B 1 158 ? 23.359 6.129 11.586 1 58.78 158 PRO B O 1
ATOM 2414 N N . GLY B 1 159 ? 24.656 4.199 11.422 1 58.34 159 GLY B N 1
ATOM 2415 C CA . GLY B 1 159 ? 25.047 4.246 12.82 1 58.34 159 GLY B CA 1
ATOM 2416 C C . GLY B 1 159 ? 24.062 3.572 13.742 1 58.34 159 GLY B C 1
ATOM 2417 O O . GLY B 1 159 ? 24.281 3.477 14.953 1 58.34 159 GLY B O 1
ATOM 2418 N N . ALA B 1 160 ? 22.984 3.207 13.25 1 49.84 160 ALA B N 1
ATOM 2419 C CA . ALA B 1 160 ? 22.047 2.5 14.125 1 49.84 160 ALA B CA 1
ATOM 2420 C C . ALA B 1 160 ? 22.5 1.056 14.344 1 49.84 160 ALA B C 1
ATOM 2422 O O . ALA B 1 160 ? 23.078 0.436 13.445 1 49.84 160 ALA B O 1
#

pLDDT: mean 91.72, std 13.25, range [34.44, 98.75]

Organism: NCBI:txid175570

Nearest PDB structures (foldseek):
  2cfx-assembly1_C  TM=9.330E-01  e=1.671E-12  Bacillus subtilis
  8q90-assembly1_B  TM=9.258E-01  e=1.385E-10  Haloferax mediterranei
  2zny-assembly2_C  TM=9.177E-01  e=1.656E-10  Pyrococcus horikoshii
  7fby-assembly1_A  TM=8.890E-01  e=9.119E-11  Pyrococcus horikoshii OT3
  2dbb-assembly1_B  TM=8.223E-01  e=3.087E-09  Pyrococcus horikoshii OT3

Secondary structure (DSSP, 8-state):
----HHHHHHHHT-HHHHHHHHHHHH-TT--HHHHHHHHTS-HHHHHHHHHHHHHTTSEEEEEEEE-GGGGT--EEEEEEEEEPTT-HHHHHHHHHH-TTEEEEEEESSS-SEEEEEEESSHHHHHHHHHHHHTTEEEEEEEEEEEEE------PPPTT-/----HHHHHHHHT-HHHHHHHHHHHH-TT--HHHHHHHHTS-HHHHHHHHHHHHHTTSEEEEEEEE-GGGGT--EEEEEEEEEPTT-HHHHHHHHHH-TTEEEEEEESSS-SEEEEEEESSHHHHHHHHHHHHTTEEEEEEEEEEEEE------PPPTT-